Protein AF-A0A9W9J3I7-F1 (afdb_monomer_lite)

Radius of gyration: 25.48 Å; chains: 1; bounding box: 57×56×74 Å

Structure (mmCIF, N/CA/C/O backbone):
data_AF-A0A9W9J3I7-F1
#
_entry.id   AF-A0A9W9J3I7-F1
#
loop_
_atom_site.group_PDB
_atom_site.id
_atom_site.type_symbol
_atom_site.label_atom_id
_atom_site.label_alt_id
_atom_site.label_comp_id
_atom_site.label_asym_id
_atom_site.label_entity_id
_atom_site.label_seq_id
_atom_site.pdbx_PDB_ins_code
_atom_site.Cartn_x
_atom_site.Cartn_y
_atom_site.Cartn_z
_atom_site.occupancy
_atom_site.B_iso_or_equiv
_atom_site.auth_seq_id
_atom_site.auth_comp_id
_atom_site.auth_asym_id
_atom_site.auth_atom_id
_atom_site.pdbx_PDB_model_num
ATOM 1 N N . MET A 1 1 ? 6.707 10.031 -40.907 1.00 58.38 1 MET A N 1
ATOM 2 C CA . MET A 1 1 ? 6.703 10.078 -39.429 1.00 58.38 1 MET A CA 1
ATOM 3 C C . MET A 1 1 ? 5.792 8.976 -38.928 1.00 58.38 1 MET A C 1
ATOM 5 O O . MET A 1 1 ? 4.732 8.800 -39.517 1.00 58.38 1 MET A O 1
ATOM 9 N N . ALA A 1 2 ? 6.199 8.228 -37.904 1.00 74.62 2 ALA A N 1
ATOM 10 C CA . ALA A 1 2 ? 5.338 7.217 -37.302 1.00 74.62 2 ALA A CA 1
ATOM 11 C C . ALA A 1 2 ? 4.209 7.917 -36.524 1.00 74.62 2 ALA A C 1
ATOM 13 O O . ALA A 1 2 ? 4.472 8.709 -35.622 1.00 74.62 2 ALA A O 1
ATOM 14 N N . THR A 1 3 ? 2.959 7.675 -36.910 1.00 87.88 3 THR A N 1
ATOM 15 C CA . THR A 1 3 ? 1.770 8.124 -36.171 1.00 87.88 3 THR A CA 1
ATOM 16 C C . THR A 1 3 ? 1.360 7.065 -35.152 1.00 87.88 3 THR A C 1
ATOM 18 O O . THR A 1 3 ? 1.681 5.888 -35.332 1.00 87.88 3 THR A O 1
ATOM 21 N N . PHE A 1 4 ? 0.597 7.454 -34.123 1.00 88.69 4 PHE A N 1
ATOM 22 C CA . PHE A 1 4 ? 0.043 6.520 -33.131 1.00 88.69 4 PHE A CA 1
ATOM 23 C C . PHE A 1 4 ? -0.613 5.295 -33.790 1.00 88.69 4 PHE A C 1
ATOM 25 O O . PHE A 1 4 ? -0.267 4.162 -33.465 1.00 88.69 4 PHE A O 1
ATOM 32 N N . ALA A 1 5 ? -1.489 5.526 -34.774 1.00 89.75 5 ALA A N 1
ATOM 33 C CA . ALA A 1 5 ? -2.183 4.464 -35.499 1.00 89.75 5 ALA A CA 1
ATOM 34 C C . ALA A 1 5 ? -1.210 3.534 -36.242 1.00 89.75 5 ALA A C 1
ATOM 36 O O . ALA A 1 5 ? -1.318 2.318 -36.123 1.00 89.75 5 ALA A O 1
ATOM 37 N N . SER A 1 6 ? -0.211 4.096 -36.935 1.00 93.44 6 SER A N 1
ATOM 38 C CA . SER A 1 6 ? 0.768 3.295 -37.685 1.00 93.44 6 SER A CA 1
ATOM 39 C C . SER A 1 6 ? 1.665 2.437 -36.785 1.00 93.44 6 SER A C 1
ATOM 41 O O . SER A 1 6 ? 2.010 1.318 -37.157 1.00 93.44 6 SER A O 1
ATOM 43 N N . VAL A 1 7 ? 2.034 2.936 -35.597 1.00 93.38 7 VAL A N 1
ATOM 44 C CA . VAL A 1 7 ? 2.808 2.166 -34.612 1.00 93.38 7 VAL A CA 1
ATOM 45 C C . VAL A 1 7 ? 1.929 1.079 -34.005 1.00 93.38 7 VAL A C 1
ATOM 47 O O . VAL A 1 7 ? 2.374 -0.058 -33.875 1.00 93.38 7 VAL A O 1
ATOM 50 N N . GLY A 1 8 ? 0.681 1.408 -33.662 1.00 92.50 8 GLY A N 1
ATOM 51 C CA . GLY A 1 8 ? -0.249 0.460 -33.062 1.00 92.50 8 GLY A CA 1
ATOM 52 C C . GLY A 1 8 ? -0.583 -0.714 -33.983 1.00 92.50 8 GLY A C 1
ATOM 53 O O . GLY A 1 8 ? -0.514 -1.865 -33.559 1.00 92.50 8 GLY A O 1
ATOM 54 N N . GLU A 1 9 ? -0.852 -0.444 -35.261 1.00 93.56 9 GLU A N 1
ATOM 55 C CA . GLU A 1 9 ? -1.099 -1.483 -36.268 1.00 93.56 9 GLU A CA 1
ATOM 56 C C . GLU A 1 9 ? 0.114 -2.412 -36.434 1.00 93.56 9 GLU A C 1
ATOM 58 O O . GLU A 1 9 ? -0.019 -3.640 -36.433 1.00 93.56 9 GLU A O 1
ATOM 63 N N . GLN A 1 10 ? 1.318 -1.838 -36.513 1.00 94.50 10 GLN A N 1
ATOM 64 C CA . GLN A 1 10 ? 2.551 -2.618 -36.607 1.00 94.50 10 GLN A CA 1
ATOM 65 C C . GLN A 1 10 ? 2.803 -3.460 -35.356 1.00 94.50 10 GLN A C 1
ATOM 67 O O . GLN A 1 10 ? 3.207 -4.614 -35.486 1.00 94.50 10 GLN A O 1
ATOM 72 N N . LEU A 1 11 ? 2.538 -2.922 -34.163 1.00 93.94 11 LEU A N 1
ATOM 73 C CA . LEU A 1 11 ? 2.663 -3.657 -32.905 1.00 93.94 11 LEU A CA 1
ATOM 74 C C . LEU A 1 11 ? 1.756 -4.885 -32.880 1.00 93.94 11 LEU A C 1
ATOM 76 O O . LEU A 1 11 ? 2.250 -5.974 -32.599 1.00 93.94 11 LEU A O 1
ATOM 80 N N . ILE A 1 12 ? 0.478 -4.727 -33.240 1.00 92.69 12 ILE A N 1
ATOM 81 C CA . ILE A 1 12 ? -0.480 -5.839 -33.326 1.00 92.69 12 ILE A CA 1
ATOM 82 C C . ILE A 1 12 ? 0.030 -6.889 -34.319 1.00 92.69 12 ILE A C 1
ATOM 84 O O . ILE A 1 12 ? 0.116 -8.074 -34.005 1.00 92.69 12 ILE A O 1
ATOM 88 N N . LYS A 1 13 ? 0.423 -6.475 -35.527 1.00 93.75 13 LYS A N 1
ATOM 89 C CA . LYS A 1 13 ? 0.870 -7.418 -36.559 1.00 93.75 13 LYS A CA 1
ATOM 90 C C . LYS A 1 13 ? 2.131 -8.181 -36.139 1.00 93.75 13 LYS A C 1
ATOM 92 O O . LYS A 1 13 ? 2.216 -9.399 -36.319 1.00 93.75 13 LYS A O 1
ATOM 97 N N . LEU A 1 14 ? 3.127 -7.478 -35.607 1.00 94.50 14 LEU A N 1
ATOM 98 C CA . LEU A 1 14 ? 4.438 -8.047 -35.296 1.00 94.50 14 LEU A CA 1
ATOM 99 C C . LEU A 1 14 ? 4.408 -8.908 -34.032 1.00 94.50 14 LEU A C 1
ATOM 101 O O . LEU A 1 14 ? 5.071 -9.943 -34.010 1.00 94.50 14 LEU A O 1
ATOM 105 N N . SER A 1 15 ? 3.592 -8.562 -33.031 1.00 92.44 15 SER A N 1
ATOM 106 C CA . SER A 1 15 ? 3.476 -9.366 -31.809 1.00 92.44 15 SER A CA 1
ATOM 107 C C . SER A 1 15 ? 2.901 -10.761 -32.058 1.00 92.44 15 SER A C 1
ATOM 109 O O . SER A 1 15 ? 3.224 -11.690 -31.323 1.00 92.44 15 SER A O 1
ATOM 111 N N . HIS A 1 16 ? 2.074 -10.924 -33.097 1.00 91.00 16 HIS A N 1
ATOM 112 C CA . HIS A 1 16 ? 1.494 -12.213 -33.488 1.00 91.00 16 HIS A CA 1
ATOM 113 C C . HIS A 1 16 ? 2.342 -13.011 -34.486 1.00 91.00 16 HIS A C 1
ATOM 115 O O . HIS A 1 16 ? 2.088 -14.198 -34.678 1.00 91.00 16 HIS A O 1
ATOM 121 N N . SER A 1 17 ? 3.326 -12.386 -35.138 1.00 92.56 17 SER A N 1
ATOM 122 C CA . SER A 1 17 ? 4.067 -13.009 -36.246 1.00 92.56 17 SER A CA 1
ATOM 123 C C . SER A 1 17 ? 5.562 -13.183 -35.993 1.00 92.56 17 SER A C 1
ATOM 125 O O . SER A 1 17 ? 6.208 -13.943 -36.712 1.00 92.56 17 SER A O 1
ATOM 127 N N . GLN A 1 18 ? 6.132 -12.494 -35.005 1.00 94.25 18 GLN A N 1
ATOM 128 C CA . GLN A 1 18 ? 7.572 -12.472 -34.761 1.00 94.25 18 GLN A CA 1
ATOM 129 C C . GLN A 1 18 ? 7.894 -12.614 -33.276 1.00 94.25 18 GLN A C 1
ATOM 131 O O . GLN A 1 18 ? 7.125 -12.208 -32.408 1.00 94.25 18 GLN A O 1
ATOM 136 N N . LEU A 1 19 ? 9.079 -13.142 -32.968 1.00 94.00 19 LEU A N 1
ATOM 137 C CA . LEU A 1 19 ? 9.584 -13.168 -31.595 1.00 94.00 19 LEU A CA 1
ATOM 138 C C . LEU A 1 19 ? 10.078 -11.777 -31.151 1.00 94.00 19 LEU A C 1
ATOM 140 O O . LEU A 1 19 ? 10.554 -11.002 -31.986 1.00 94.00 19 LEU A O 1
ATOM 144 N N . PRO A 1 20 ? 10.041 -11.466 -29.840 1.00 94.81 20 PRO A N 1
ATOM 145 C CA . PRO A 1 20 ? 10.512 -10.184 -29.329 1.00 94.81 20 PRO A CA 1
ATOM 146 C C . PRO A 1 20 ? 11.982 -9.893 -29.665 1.00 94.81 20 PRO A C 1
ATOM 148 O O . PRO A 1 20 ? 12.887 -10.634 -29.250 1.00 94.81 20 PRO A O 1
ATOM 151 N N . SER A 1 21 ? 12.239 -8.781 -30.357 1.00 95.56 21 SER A N 1
ATOM 152 C CA . SER A 1 21 ? 13.572 -8.404 -30.841 1.00 95.56 21 SER A CA 1
ATOM 153 C C . SER A 1 21 ? 13.797 -6.892 -30.841 1.00 95.56 21 SER A C 1
ATOM 155 O O . SER A 1 21 ? 12.913 -6.110 -31.192 1.00 95.56 21 SER A O 1
ATOM 157 N N . ALA A 1 22 ? 15.031 -6.492 -30.522 1.00 95.12 22 ALA A N 1
ATOM 158 C CA . ALA A 1 22 ? 15.454 -5.098 -30.563 1.00 95.12 22 ALA A CA 1
ATOM 159 C C . ALA A 1 22 ? 15.480 -4.518 -31.986 1.00 95.12 22 ALA A C 1
ATOM 161 O O . ALA A 1 22 ? 15.175 -3.345 -32.178 1.00 95.12 22 ALA A O 1
ATOM 162 N N . SER A 1 23 ? 15.859 -5.317 -32.990 1.00 95.50 23 SER A N 1
ATOM 163 C CA . SER A 1 23 ? 15.914 -4.852 -34.382 1.00 95.50 23 SER A CA 1
ATOM 164 C C . SER A 1 23 ? 14.516 -4.599 -34.940 1.00 95.50 23 SER A C 1
ATOM 166 O O . SER A 1 23 ? 14.286 -3.585 -35.593 1.00 95.50 23 SER A O 1
ATOM 168 N N . ILE A 1 24 ? 13.571 -5.487 -34.619 1.00 94.38 24 ILE A N 1
ATOM 169 C CA . ILE A 1 24 ? 12.186 -5.401 -35.083 1.00 94.38 24 ILE A CA 1
ATOM 170 C C . ILE A 1 24 ? 11.517 -4.162 -34.495 1.00 94.38 24 ILE A C 1
ATOM 172 O O . ILE A 1 24 ? 10.949 -3.372 -35.240 1.00 94.38 24 ILE A O 1
ATOM 176 N N . VAL A 1 25 ? 11.632 -3.927 -33.187 1.00 95.00 25 VAL A N 1
ATOM 177 C CA . VAL A 1 25 ? 10.982 -2.759 -32.576 1.00 95.00 25 VAL A CA 1
ATOM 178 C C . VAL A 1 25 ? 11.562 -1.438 -33.097 1.00 95.00 25 VAL A C 1
ATOM 180 O O . VAL A 1 25 ? 10.811 -0.509 -33.373 1.00 95.00 25 VAL A O 1
ATOM 183 N N . ARG A 1 26 ? 12.877 -1.386 -33.360 1.00 94.88 26 ARG A N 1
ATOM 184 C CA . ARG A 1 26 ? 13.532 -0.219 -33.980 1.00 94.88 26 ARG A CA 1
ATOM 185 C C . ARG A 1 26 ? 13.116 0.017 -35.432 1.00 94.88 26 ARG A C 1
ATOM 187 O O . ARG A 1 26 ? 13.240 1.138 -35.911 1.00 94.88 26 ARG A O 1
ATOM 194 N N . SER A 1 27 ? 12.622 -1.011 -36.126 1.00 93.75 27 SER A N 1
ATOM 195 C CA . SER A 1 27 ? 12.061 -0.852 -37.474 1.00 93.75 27 SER A CA 1
ATOM 196 C C . SER A 1 27 ? 10.685 -0.177 -37.470 1.00 93.75 27 SER A C 1
ATOM 198 O O . SER A 1 27 ? 10.332 0.466 -38.454 1.00 93.75 27 SER A O 1
ATOM 200 N N . ILE A 1 28 ? 9.942 -0.264 -36.357 1.00 93.06 28 ILE A N 1
ATOM 201 C CA . ILE A 1 28 ? 8.637 0.394 -36.194 1.00 93.06 28 ILE A CA 1
ATOM 202 C C . ILE A 1 28 ? 8.829 1.899 -35.961 1.00 93.06 28 ILE A C 1
ATOM 204 O O . ILE A 1 28 ? 8.180 2.728 -36.599 1.00 93.06 28 ILE A O 1
ATOM 208 N N . SER A 1 29 ? 9.713 2.263 -35.027 1.00 93.31 29 SER A N 1
ATOM 209 C CA . SER A 1 29 ? 10.085 3.649 -34.726 1.00 93.31 29 SER A CA 1
ATOM 210 C C . SER A 1 29 ? 11.437 3.707 -34.014 1.00 93.31 29 SER A C 1
ATOM 212 O O . SER A 1 29 ? 11.822 2.787 -33.292 1.00 93.31 29 SER A O 1
ATOM 214 N N . VAL A 1 30 ? 12.140 4.829 -34.188 1.00 90.38 30 VAL A N 1
ATOM 215 C CA . VAL A 1 30 ? 13.389 5.133 -33.472 1.00 90.38 30 VAL A CA 1
ATOM 216 C C . VAL A 1 30 ? 13.120 5.394 -31.987 1.00 90.38 30 VAL A C 1
ATOM 218 O O . VAL A 1 30 ? 13.932 5.026 -31.140 1.00 90.38 30 VAL A O 1
ATOM 221 N N . ASP A 1 31 ? 11.969 5.991 -31.661 1.00 92.31 31 ASP A N 1
ATOM 222 C CA . ASP A 1 31 ? 11.558 6.246 -30.279 1.00 92.31 31 ASP A CA 1
ATOM 223 C C . ASP A 1 31 ? 10.898 5.000 -29.671 1.00 92.31 31 ASP A C 1
ATOM 225 O O . ASP A 1 31 ? 9.684 4.792 -29.739 1.00 92.31 31 ASP A O 1
ATOM 229 N N . VAL A 1 32 ? 11.738 4.151 -29.084 1.00 94.38 32 VAL A N 1
ATOM 230 C CA . VAL A 1 32 ? 11.326 2.890 -28.457 1.00 94.38 32 VAL A CA 1
ATOM 231 C C . VAL A 1 32 ? 10.498 3.123 -27.185 1.00 94.38 32 VAL A C 1
ATOM 233 O O . VAL A 1 32 ? 9.627 2.311 -26.864 1.00 94.38 32 VAL A O 1
ATOM 236 N N . ASP A 1 33 ? 10.715 4.238 -26.477 1.00 90.94 33 ASP A N 1
ATOM 237 C CA . ASP A 1 33 ? 9.907 4.593 -25.307 1.00 90.94 33 ASP A CA 1
ATOM 238 C C . ASP A 1 33 ? 8.471 4.914 -25.749 1.00 90.94 33 ASP A C 1
ATOM 240 O O . ASP A 1 33 ? 7.525 4.403 -25.149 1.00 90.94 33 ASP A O 1
ATOM 244 N N . ALA A 1 34 ? 8.283 5.670 -26.837 1.00 91.62 34 ALA A N 1
ATOM 245 C CA . ALA A 1 34 ? 6.957 5.927 -27.405 1.00 91.62 34 ALA A CA 1
ATOM 246 C C . ALA A 1 34 ? 6.251 4.643 -27.867 1.00 91.62 34 ALA A C 1
ATOM 248 O O . ALA A 1 34 ? 5.056 4.485 -27.616 1.00 91.62 34 ALA A O 1
ATOM 249 N N . ILE A 1 35 ? 6.976 3.694 -28.472 1.00 94.62 35 ILE A N 1
ATOM 250 C CA . ILE A 1 35 ? 6.408 2.382 -28.823 1.00 94.62 35 ILE A CA 1
ATOM 251 C C . ILE A 1 35 ? 5.883 1.676 -27.570 1.00 94.62 35 ILE A C 1
ATOM 253 O O . ILE A 1 35 ? 4.756 1.178 -27.576 1.00 94.62 35 ILE A O 1
ATOM 257 N N . TYR A 1 36 ? 6.666 1.656 -26.485 1.00 94.38 36 TYR A N 1
ATOM 258 C CA . TYR A 1 36 ? 6.229 1.034 -25.236 1.00 94.38 36 TYR A CA 1
ATOM 259 C C . TYR A 1 36 ? 4.979 1.720 -24.664 1.00 94.38 36 TYR A C 1
ATOM 261 O O . TYR A 1 36 ? 4.045 1.039 -24.241 1.00 94.38 36 TYR A O 1
ATOM 269 N N . ARG A 1 37 ? 4.908 3.059 -24.729 1.00 90.88 37 ARG A N 1
ATOM 270 C CA . ARG A 1 37 ? 3.718 3.828 -24.317 1.00 90.88 37 ARG A CA 1
ATOM 271 C C . ARG A 1 37 ? 2.471 3.423 -25.094 1.00 90.88 37 ARG A C 1
ATOM 273 O O . ARG A 1 37 ? 1.427 3.196 -24.491 1.00 90.88 37 ARG A O 1
ATOM 280 N N . ILE A 1 38 ? 2.589 3.310 -26.414 1.00 93.19 38 ILE A N 1
ATOM 281 C CA . ILE A 1 38 ? 1.480 2.920 -27.292 1.00 93.19 38 ILE A CA 1
ATOM 282 C C . ILE A 1 38 ? 1.052 1.481 -27.001 1.00 93.19 38 ILE A C 1
ATOM 284 O O . ILE A 1 38 ? -0.142 1.209 -26.911 1.00 93.19 38 ILE A O 1
ATOM 288 N N . ALA A 1 39 ? 2.006 0.574 -26.780 1.00 94.19 39 ALA A N 1
ATOM 289 C CA . ALA A 1 39 ? 1.703 -0.810 -26.437 1.00 94.19 39 ALA A CA 1
ATOM 290 C C . ALA A 1 39 ? 0.877 -0.930 -25.148 1.00 94.19 39 ALA A C 1
ATOM 292 O O . ALA A 1 39 ? -0.046 -1.735 -25.116 1.00 94.19 39 ALA A O 1
ATOM 293 N N . LEU A 1 40 ? 1.155 -0.118 -24.117 1.00 90.75 40 LEU A N 1
ATOM 294 C CA . LEU A 1 40 ? 0.347 -0.116 -22.890 1.00 90.75 40 LEU A CA 1
ATOM 295 C C . LEU A 1 40 ? -1.104 0.301 -23.141 1.00 90.75 40 LEU A C 1
ATOM 297 O O . LEU A 1 40 ? -2.003 -0.315 -22.583 1.00 90.75 40 LEU A O 1
ATOM 301 N N . VAL A 1 41 ? -1.345 1.283 -24.016 1.00 90.81 41 VAL A N 1
ATOM 302 C CA . VAL A 1 41 ? -2.711 1.685 -24.404 1.00 90.81 41 VAL A CA 1
ATOM 303 C C . VAL A 1 41 ? -3.432 0.548 -25.133 1.00 90.81 41 VAL A C 1
ATOM 305 O O . VAL A 1 41 ? -4.619 0.321 -24.917 1.00 90.81 41 VAL A O 1
ATOM 308 N N . LEU A 1 42 ? -2.709 -0.220 -25.952 1.00 91.94 42 LEU A N 1
ATOM 309 C CA . LEU A 1 42 ? -3.237 -1.429 -26.591 1.00 91.94 42 LEU A CA 1
ATOM 310 C C . LEU A 1 42 ? -3.444 -2.595 -25.611 1.00 91.94 42 LEU A C 1
ATOM 312 O O . LEU A 1 42 ? -3.974 -3.625 -26.008 1.00 91.94 42 LEU A O 1
ATOM 316 N N . GLY A 1 43 ? -3.052 -2.480 -24.342 1.00 88.69 43 GLY A N 1
ATOM 317 C CA . GLY A 1 43 ? -3.336 -3.504 -23.336 1.00 88.69 43 GLY A CA 1
ATOM 318 C C . GLY A 1 43 ? -4.832 -3.688 -23.064 1.00 88.69 43 GLY A C 1
ATOM 319 O O . GLY A 1 43 ? -5.247 -4.795 -22.735 1.00 88.69 43 GLY A O 1
ATOM 320 N N . GLU A 1 44 ? -5.625 -2.630 -23.260 1.00 86.62 44 GLU A N 1
ATOM 321 C CA . GLU A 1 44 ?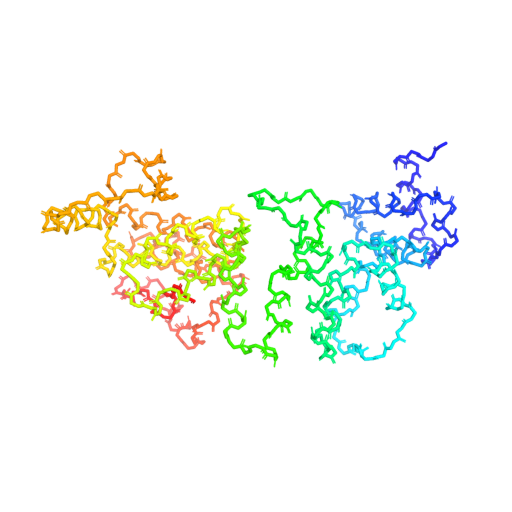 -7.064 -2.576 -22.957 1.00 86.62 44 GLU A CA 1
ATOM 322 C C . GLU A 1 44 ? -7.942 -3.314 -23.983 1.00 86.62 44 GLU A C 1
ATOM 324 O O . GLU A 1 44 ? -9.113 -3.594 -23.725 1.00 86.62 44 GLU A O 1
ATOM 329 N N . ILE A 1 45 ? -7.406 -3.639 -25.165 1.00 88.44 45 ILE A N 1
ATOM 330 C CA . ILE A 1 45 ? -8.151 -4.410 -26.167 1.00 88.44 45 ILE A CA 1
ATOM 331 C C . ILE A 1 45 ? -8.138 -5.906 -25.836 1.00 88.44 45 ILE A C 1
ATOM 333 O O . ILE A 1 45 ? -7.270 -6.409 -25.121 1.00 88.44 45 ILE A O 1
ATOM 337 N N . HIS A 1 46 ? -9.093 -6.657 -26.390 1.00 84.50 46 HIS A N 1
ATOM 338 C CA . HIS A 1 46 ? -9.140 -8.109 -26.219 1.00 84.50 46 HIS A CA 1
ATOM 339 C C . HIS A 1 46 ? -7.814 -8.755 -26.664 1.00 84.50 46 HIS A C 1
ATOM 341 O O . HIS A 1 46 ? -7.338 -8.502 -27.769 1.00 84.50 46 HIS A O 1
ATOM 347 N N . ASN A 1 47 ? -7.211 -9.579 -25.798 1.00 83.56 47 ASN A N 1
ATOM 348 C CA . ASN A 1 47 ? -5.870 -10.167 -25.966 1.00 83.56 47 ASN A CA 1
ATOM 349 C C . ASN A 1 47 ? -4.702 -9.157 -26.050 1.00 83.56 47 ASN A C 1
ATOM 351 O O . ASN A 1 47 ? -3.567 -9.547 -26.333 1.00 83.56 47 ASN A O 1
ATOM 355 N N . GLY A 1 48 ? -4.930 -7.883 -25.717 1.00 89.19 48 GLY A N 1
ATOM 356 C CA . GLY A 1 48 ? -3.922 -6.820 -25.711 1.00 89.19 48 GLY A CA 1
ATOM 357 C C . GLY A 1 48 ? -2.741 -7.079 -24.774 1.00 89.19 48 GLY A C 1
ATOM 358 O O . GLY A 1 48 ? -1.619 -6.641 -25.034 1.00 89.19 48 GLY A O 1
ATOM 359 N N . ILE A 1 49 ? -2.947 -7.887 -23.730 1.00 89.06 49 ILE A N 1
ATOM 360 C CA . ILE A 1 49 ? -1.888 -8.279 -22.793 1.00 89.06 49 ILE A CA 1
ATOM 361 C C . ILE A 1 49 ? -0.693 -8.942 -23.496 1.00 89.06 49 ILE A C 1
ATOM 363 O O . ILE A 1 49 ? 0.450 -8.700 -23.109 1.00 89.06 49 ILE A O 1
ATOM 367 N N . TYR A 1 50 ? -0.922 -9.723 -24.559 1.00 91.00 50 TYR A N 1
ATOM 368 C CA . TYR A 1 50 ? 0.155 -10.360 -25.323 1.00 91.00 50 TYR A CA 1
ATOM 369 C C . TYR A 1 50 ? 1.008 -9.328 -26.064 1.00 91.00 50 TYR A C 1
ATOM 371 O O . TYR A 1 50 ? 2.235 -9.437 -26.075 1.00 91.00 50 TYR A O 1
ATOM 379 N N . ILE A 1 51 ? 0.369 -8.295 -26.620 1.00 94.56 51 ILE A N 1
ATOM 380 C CA . ILE A 1 51 ? 1.042 -7.178 -27.291 1.00 94.56 51 ILE A CA 1
ATOM 381 C C . ILE A 1 51 ? 1.928 -6.444 -26.285 1.00 94.56 51 ILE A C 1
ATOM 383 O O . ILE A 1 51 ? 3.100 -6.193 -26.563 1.00 94.56 51 ILE A O 1
ATOM 387 N N . VAL A 1 52 ? 1.401 -6.173 -25.087 1.00 94.62 52 VAL A N 1
ATOM 388 C CA . VAL A 1 52 ? 2.151 -5.529 -24.000 1.00 94.62 52 VAL A CA 1
ATOM 389 C C . VAL A 1 52 ? 3.374 -6.354 -23.601 1.00 94.62 52 VAL A C 1
ATOM 391 O O . VAL A 1 52 ? 4.464 -5.797 -23.500 1.00 94.62 52 VAL A O 1
ATOM 394 N N . GLN A 1 53 ? 3.238 -7.672 -23.408 1.00 94.38 53 GLN A N 1
ATOM 395 C CA . GLN A 1 53 ? 4.376 -8.531 -23.041 1.00 94.38 53 GLN A CA 1
ATOM 396 C C . GLN A 1 53 ? 5.440 -8.594 -24.145 1.00 94.38 53 GLN A C 1
ATOM 398 O O . GLN A 1 53 ? 6.647 -8.538 -23.872 1.00 94.38 53 GLN A O 1
ATOM 403 N N . TRP A 1 54 ? 4.998 -8.678 -25.401 1.00 96.38 54 TRP A N 1
ATOM 404 C CA . TRP A 1 54 ? 5.886 -8.676 -26.556 1.00 96.38 54 TRP A CA 1
ATOM 405 C C . TRP A 1 54 ? 6.647 -7.351 -26.676 1.00 96.38 54 TRP A C 1
ATOM 407 O O . TRP A 1 54 ? 7.870 -7.346 -26.858 1.00 96.38 54 TRP A O 1
ATOM 417 N N . ALA A 1 55 ? 5.939 -6.230 -26.524 1.00 96.50 55 ALA A N 1
ATOM 418 C CA . ALA A 1 55 ? 6.507 -4.892 -26.598 1.00 96.50 55 ALA A CA 1
ATOM 419 C C . ALA A 1 55 ? 7.456 -4.626 -25.430 1.00 96.50 55 ALA A C 1
ATOM 421 O O . ALA A 1 55 ? 8.572 -4.182 -25.668 1.00 96.50 55 ALA A O 1
ATOM 422 N N . LEU A 1 56 ? 7.078 -4.976 -24.196 1.00 95.69 56 LEU A N 1
ATOM 423 C CA . LEU A 1 56 ? 7.936 -4.880 -23.012 1.00 95.69 56 LEU A CA 1
ATOM 424 C C . LEU A 1 56 ? 9.296 -5.541 -23.261 1.00 95.69 56 LEU A C 1
ATOM 426 O O . LEU A 1 56 ? 10.343 -4.910 -23.117 1.00 95.69 56 LEU A O 1
ATOM 430 N N . THR A 1 57 ? 9.277 -6.797 -23.708 1.00 95.31 57 THR A N 1
ATOM 431 C CA . THR A 1 57 ? 10.500 -7.565 -23.961 1.00 95.31 57 THR A CA 1
ATOM 432 C C . THR A 1 57 ? 11.317 -6.969 -25.109 1.00 95.31 57 THR A C 1
ATOM 434 O O . THR A 1 57 ? 12.537 -6.830 -25.001 1.00 95.31 57 THR A O 1
ATOM 437 N N . SER A 1 58 ? 10.668 -6.601 -26.217 1.00 96.62 58 SER A N 1
ATOM 438 C CA . SER A 1 58 ? 11.351 -6.038 -27.391 1.00 96.62 58 SER A CA 1
ATOM 439 C C . SER A 1 58 ? 11.966 -4.670 -27.096 1.00 96.62 58 SER A C 1
ATOM 441 O O . SER A 1 58 ? 13.127 -4.429 -27.429 1.00 96.62 58 SER A O 1
ATOM 443 N N . CYS A 1 59 ? 11.218 -3.794 -26.422 1.00 96.75 59 CYS A N 1
ATOM 444 C CA . CYS A 1 59 ? 11.652 -2.460 -26.029 1.00 96.75 59 CYS A CA 1
ATOM 445 C C . CYS A 1 59 ? 12.791 -2.519 -25.004 1.00 96.75 59 CYS A C 1
ATOM 447 O O . CYS A 1 59 ? 13.775 -1.796 -25.157 1.00 96.75 59 CYS A O 1
ATOM 449 N N . ALA A 1 60 ? 12.723 -3.417 -24.016 1.00 95.88 60 ALA A N 1
ATOM 450 C CA . ALA A 1 60 ? 13.812 -3.623 -23.060 1.00 95.88 60 ALA A CA 1
ATOM 451 C C . ALA A 1 60 ? 15.102 -4.095 -23.755 1.00 95.88 60 ALA A C 1
ATOM 453 O O . ALA A 1 60 ? 16.176 -3.538 -23.518 1.00 95.88 60 ALA A O 1
ATOM 454 N N . LYS A 1 61 ? 15.004 -5.052 -24.693 1.00 94.88 61 LYS A N 1
ATOM 455 C CA . LYS A 1 61 ? 16.146 -5.468 -25.533 1.00 94.88 61 LYS A CA 1
ATOM 456 C C . LYS A 1 61 ? 16.714 -4.305 -26.352 1.00 94.88 61 LYS A C 1
ATOM 458 O O . LYS A 1 61 ? 17.920 -4.257 -26.592 1.00 94.88 61 LYS A O 1
ATOM 463 N N . ALA A 1 62 ? 15.861 -3.373 -26.775 1.00 95.06 62 ALA A N 1
ATOM 464 C CA . ALA A 1 62 ? 16.241 -2.178 -27.518 1.00 95.06 62 ALA A CA 1
ATOM 465 C C . ALA A 1 62 ? 16.718 -0.995 -26.649 1.00 95.06 62 ALA A C 1
ATOM 467 O O . ALA A 1 62 ? 17.025 0.050 -27.223 1.00 95.06 62 ALA A O 1
ATOM 468 N N . ASN A 1 63 ? 16.868 -1.176 -25.330 1.00 92.31 63 ASN A N 1
ATOM 469 C CA . ASN A 1 63 ? 17.281 -0.162 -24.348 1.00 92.31 63 ASN A CA 1
ATOM 470 C C . ASN A 1 63 ? 16.266 0.968 -24.105 1.00 92.31 63 ASN A C 1
ATOM 472 O O . ASN A 1 63 ? 16.654 2.077 -23.747 1.00 92.31 63 ASN A O 1
ATOM 476 N N . SER A 1 64 ? 14.964 0.698 -24.241 1.00 94.69 64 SER A N 1
ATOM 477 C CA . SER A 1 64 ? 13.955 1.582 -23.641 1.00 94.69 64 SER A CA 1
ATOM 478 C C . SER A 1 64 ? 14.140 1.596 -22.126 1.00 94.69 64 SER A C 1
ATOM 480 O O . SER A 1 64 ? 14.101 0.544 -21.480 1.00 94.69 64 SER A O 1
ATOM 482 N N . ARG A 1 65 ? 14.332 2.791 -21.559 1.00 93.44 65 ARG A N 1
ATOM 483 C CA . ARG A 1 65 ? 14.645 2.970 -20.134 1.00 93.44 65 ARG A CA 1
ATOM 484 C C . ARG A 1 65 ? 13.515 2.439 -19.264 1.00 93.44 65 ARG A C 1
ATOM 486 O O . ARG A 1 65 ? 13.743 1.666 -18.338 1.00 93.44 65 ARG A O 1
ATOM 493 N N . ARG A 1 66 ? 12.278 2.801 -19.608 1.00 90.75 66 ARG A N 1
ATOM 494 C CA . ARG A 1 66 ? 11.098 2.428 -18.825 1.00 90.75 66 ARG A CA 1
ATOM 495 C C . ARG A 1 66 ? 10.719 0.959 -18.987 1.00 90.75 66 ARG A C 1
ATOM 497 O O . ARG A 1 66 ? 10.411 0.314 -17.990 1.00 90.75 66 ARG A O 1
ATOM 504 N N . ALA A 1 67 ? 10.779 0.420 -20.207 1.00 94.25 67 ALA A N 1
ATOM 505 C CA . ALA A 1 67 ? 10.511 -0.999 -20.440 1.00 94.25 67 ALA A CA 1
ATOM 506 C C . ALA A 1 67 ? 11.548 -1.888 -19.736 1.00 94.25 67 ALA A C 1
ATOM 508 O O . ALA A 1 67 ? 11.200 -2.926 -19.182 1.00 94.25 67 ALA A O 1
ATOM 509 N N . LEU A 1 68 ? 12.817 -1.466 -19.714 1.00 95.31 68 LEU A N 1
ATOM 510 C CA . LEU A 1 68 ? 13.870 -2.179 -19.001 1.00 95.31 68 LEU A CA 1
ATOM 511 C C . LEU A 1 68 ? 13.610 -2.229 -17.489 1.00 95.31 68 LEU A C 1
ATOM 513 O O . LEU A 1 68 ? 13.707 -3.305 -16.903 1.00 95.31 68 LEU A O 1
ATOM 517 N N . VAL A 1 69 ? 13.259 -1.095 -16.872 1.00 94.44 69 VAL A N 1
ATOM 518 C CA . VAL A 1 69 ? 12.926 -1.058 -15.439 1.00 94.44 69 VAL A CA 1
ATOM 519 C C . VAL A 1 69 ? 11.713 -1.944 -15.143 1.00 94.44 69 VAL A C 1
ATOM 521 O O . VAL A 1 69 ? 11.800 -2.787 -14.260 1.00 94.44 69 VAL A O 1
ATOM 524 N N . ASP A 1 70 ? 10.619 -1.833 -15.905 1.00 92.25 70 ASP A N 1
ATOM 525 C CA . ASP A 1 70 ? 9.409 -2.651 -15.698 1.00 92.25 70 ASP A CA 1
ATOM 526 C C . ASP A 1 70 ? 9.703 -4.158 -15.836 1.00 92.25 70 ASP A C 1
ATOM 528 O O . ASP A 1 70 ? 9.340 -4.957 -14.970 1.00 92.25 70 ASP A O 1
ATOM 532 N N . LEU A 1 71 ? 10.451 -4.555 -16.873 1.00 92.69 71 LEU A N 1
ATOM 533 C CA . LEU A 1 71 ? 10.850 -5.949 -17.075 1.00 92.69 71 LEU A CA 1
ATOM 534 C C . LEU A 1 71 ? 11.681 -6.470 -15.896 1.00 92.69 71 LEU A C 1
ATOM 536 O O . LEU A 1 71 ? 11.457 -7.584 -15.422 1.00 92.69 71 LEU A O 1
ATOM 540 N N . MET A 1 72 ? 12.633 -5.667 -15.424 1.00 92.25 72 MET A N 1
ATOM 541 C CA . MET A 1 72 ? 13.522 -6.046 -14.333 1.00 92.25 72 MET A CA 1
ATOM 542 C C . MET A 1 72 ? 12.785 -6.102 -12.986 1.00 92.25 72 MET A C 1
ATOM 544 O O . MET A 1 72 ? 13.034 -7.018 -12.203 1.00 92.25 72 MET A O 1
ATOM 548 N N . THR A 1 73 ? 11.824 -5.209 -12.741 1.00 91.25 73 THR A N 1
ATOM 549 C CA . THR A 1 73 ? 10.927 -5.289 -11.579 1.00 91.25 73 THR A CA 1
ATOM 550 C C . THR A 1 73 ? 10.146 -6.603 -11.584 1.00 91.25 73 THR A C 1
ATOM 552 O O . THR A 1 73 ? 10.175 -7.334 -10.599 1.00 91.25 73 THR A O 1
ATOM 555 N N . ARG A 1 74 ? 9.535 -6.979 -12.719 1.00 89.75 74 ARG A N 1
ATOM 556 C CA . ARG A 1 74 ? 8.816 -8.264 -12.848 1.00 89.75 74 ARG A CA 1
ATOM 557 C C . ARG A 1 74 ? 9.722 -9.470 -12.633 1.00 89.75 74 ARG A C 1
ATOM 559 O O . ARG A 1 74 ? 9.284 -10.461 -12.056 1.00 89.75 74 ARG A O 1
ATOM 566 N N . TYR A 1 75 ? 10.964 -9.395 -13.109 1.00 89.00 75 TYR A N 1
ATOM 567 C CA . TYR A 1 75 ? 11.954 -10.431 -12.845 1.00 89.00 75 TYR A CA 1
ATOM 568 C C . TYR A 1 75 ? 12.217 -10.545 -11.344 1.00 89.00 75 TYR A C 1
ATOM 570 O O . TYR A 1 75 ? 12.128 -11.648 -10.827 1.00 89.00 75 TYR A O 1
ATOM 578 N N . MET A 1 76 ? 12.461 -9.439 -10.633 1.00 87.06 76 MET A N 1
ATOM 579 C CA . MET A 1 76 ? 12.711 -9.455 -9.183 1.00 87.06 76 MET A CA 1
ATOM 580 C C . MET A 1 76 ? 11.528 -9.979 -8.360 1.00 87.06 76 MET A C 1
ATOM 582 O O . MET A 1 76 ? 11.752 -10.642 -7.353 1.00 87.06 76 MET A O 1
ATOM 586 N N . ASP A 1 77 ? 10.293 -9.729 -8.794 1.00 84.94 77 ASP A N 1
ATOM 587 C CA . ASP A 1 77 ? 9.088 -10.203 -8.100 1.00 84.94 77 ASP A CA 1
ATOM 588 C C . ASP A 1 77 ? 8.769 -11.687 -8.391 1.00 84.94 77 ASP A C 1
ATOM 590 O O . ASP A 1 77 ? 7.864 -12.273 -7.788 1.00 84.94 77 ASP A O 1
ATOM 594 N N . SER A 1 78 ? 9.479 -12.320 -9.333 1.00 86.88 78 SER A N 1
ATOM 595 C CA . SER A 1 78 ? 9.226 -13.716 -9.693 1.00 86.88 78 SER A CA 1
ATOM 596 C C . SER A 1 78 ? 9.798 -14.699 -8.663 1.00 86.88 78 SER A C 1
ATOM 598 O O . SER A 1 78 ? 10.797 -14.452 -7.986 1.00 86.88 78 SER A O 1
ATOM 600 N N . LYS A 1 79 ? 9.132 -15.848 -8.502 1.00 82.75 79 LYS A N 1
ATOM 601 C CA . LYS A 1 79 ? 9.534 -16.863 -7.520 1.00 82.75 79 LYS A CA 1
ATOM 602 C C . LYS A 1 79 ? 10.859 -17.514 -7.941 1.00 82.75 79 LYS A C 1
ATOM 604 O O . LYS A 1 79 ? 11.017 -17.874 -9.103 1.00 82.75 79 LYS A O 1
ATOM 609 N N . ASN A 1 80 ? 11.751 -17.752 -6.975 1.00 81.44 80 ASN A N 1
ATOM 610 C CA . ASN A 1 80 ? 13.048 -18.435 -7.142 1.00 81.44 80 ASN A CA 1
ATOM 611 C C . ASN A 1 80 ? 14.103 -17.669 -7.960 1.00 81.44 80 ASN A C 1
ATOM 613 O O . ASN A 1 80 ? 14.950 -18.276 -8.615 1.00 81.44 80 ASN A O 1
ATOM 617 N N . VAL A 1 81 ? 14.067 -16.340 -7.924 1.00 83.81 81 VAL A N 1
ATOM 618 C CA . VAL A 1 81 ? 15.081 -15.510 -8.578 1.00 83.81 81 VAL A CA 1
ATOM 619 C C . VAL A 1 81 ? 16.352 -15.456 -7.749 1.00 83.81 81 VAL A C 1
ATOM 621 O O . VAL A 1 81 ? 16.323 -15.125 -6.566 1.00 83.81 81 VAL A O 1
ATOM 624 N N . ASP A 1 82 ? 17.486 -15.700 -8.403 1.00 85.38 82 ASP A N 1
ATOM 625 C CA . ASP A 1 82 ? 18.789 -15.379 -7.837 1.00 85.38 82 ASP A CA 1
ATOM 626 C C . ASP A 1 82 ? 19.090 -13.889 -8.052 1.00 85.38 82 ASP A C 1
ATOM 628 O O . ASP A 1 82 ? 19.515 -13.451 -9.125 1.00 85.38 82 ASP A O 1
ATOM 632 N N . ILE A 1 83 ? 18.824 -13.104 -7.011 1.00 81.81 83 ILE A N 1
ATOM 633 C CA . ILE A 1 83 ? 19.056 -11.657 -6.973 1.00 81.81 83 ILE A CA 1
ATOM 634 C C . ILE A 1 83 ? 20.543 -11.293 -6.831 1.00 81.81 83 ILE A C 1
ATOM 636 O O . ILE A 1 83 ? 20.920 -10.146 -7.089 1.00 81.81 83 ILE A O 1
ATOM 640 N N . PHE A 1 84 ? 21.400 -12.245 -6.448 1.00 84.94 84 PHE A N 1
ATOM 641 C CA . PHE A 1 84 ? 22.844 -12.045 -6.296 1.00 84.94 84 PHE A CA 1
ATOM 642 C C . PHE A 1 84 ? 23.586 -12.248 -7.617 1.00 84.94 84 PHE A C 1
ATOM 644 O O . PHE A 1 84 ? 24.646 -11.657 -7.838 1.00 84.94 84 PHE A O 1
ATOM 651 N N . ARG A 1 85 ? 23.007 -13.013 -8.547 1.00 87.19 85 ARG A N 1
ATOM 652 C CA . ARG A 1 85 ? 23.547 -13.153 -9.897 1.00 87.19 85 ARG A CA 1
ATOM 653 C C . ARG A 1 85 ? 23.429 -11.846 -10.680 1.00 87.19 85 ARG A C 1
ATOM 655 O O . ARG A 1 85 ? 22.340 -11.413 -11.047 1.00 87.19 85 ARG A O 1
ATOM 662 N N . ASN A 1 86 ? 24.571 -11.258 -11.029 1.00 85.94 86 ASN A N 1
ATOM 663 C CA . ASN A 1 86 ? 24.620 -10.092 -11.909 1.00 85.94 86 ASN A CA 1
ATOM 664 C C . ASN A 1 86 ? 24.272 -10.486 -13.350 1.00 85.94 86 ASN A C 1
ATOM 666 O O . ASN A 1 86 ? 25.050 -11.148 -14.037 1.00 85.94 86 ASN A O 1
ATOM 670 N N . THR A 1 87 ? 23.092 -10.072 -13.805 1.00 89.62 87 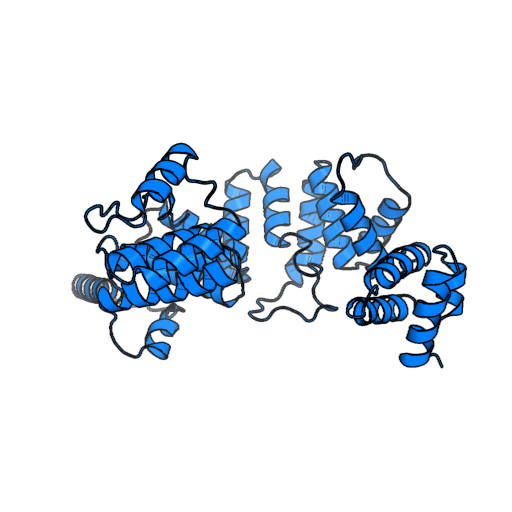THR A N 1
ATOM 671 C CA . THR A 1 87 ? 22.667 -10.210 -15.201 1.00 89.62 87 THR A CA 1
ATOM 672 C C . THR A 1 87 ? 23.025 -8.962 -16.006 1.00 89.62 87 THR A C 1
ATOM 674 O O . THR A 1 87 ? 23.241 -7.881 -15.455 1.00 89.62 87 THR A O 1
ATOM 677 N N . GLU A 1 88 ? 23.039 -9.089 -17.333 1.00 91.00 88 GLU A N 1
ATOM 678 C CA . GLU A 1 88 ? 23.234 -7.946 -18.230 1.00 91.00 88 GLU A CA 1
ATOM 679 C C . GLU A 1 88 ? 22.182 -6.846 -17.993 1.00 91.00 88 GLU A C 1
ATOM 681 O O . GLU A 1 88 ? 22.512 -5.663 -17.961 1.00 91.00 88 GLU A O 1
ATOM 686 N N . TYR A 1 89 ? 20.922 -7.224 -17.755 1.00 90.25 89 TYR A N 1
ATOM 687 C CA . TYR A 1 89 ? 19.844 -6.269 -17.495 1.00 90.25 89 TYR A CA 1
ATOM 688 C C . TYR A 1 89 ? 20.016 -5.530 -16.162 1.00 90.25 89 TYR A C 1
ATOM 690 O O . TYR A 1 89 ? 19.763 -4.329 -16.113 1.00 90.25 89 TYR A O 1
ATOM 698 N N . MET A 1 90 ? 20.525 -6.190 -15.114 1.00 92.12 90 MET A N 1
ATOM 699 C CA . MET A 1 90 ? 20.875 -5.513 -13.857 1.00 92.12 90 MET A CA 1
ATOM 700 C C . MET A 1 90 ? 22.000 -4.494 -14.052 1.00 92.12 90 MET A C 1
ATOM 702 O O . MET A 1 90 ? 21.922 -3.391 -13.517 1.00 92.12 90 MET A O 1
ATOM 706 N N . ALA A 1 91 ? 23.026 -4.836 -14.839 1.00 93.81 91 ALA A N 1
ATOM 707 C CA . ALA A 1 91 ? 24.107 -3.906 -15.155 1.00 93.81 91 ALA A CA 1
ATOM 708 C C . ALA A 1 91 ? 23.584 -2.678 -15.918 1.00 93.81 91 ALA A C 1
ATOM 710 O O . ALA A 1 91 ? 23.943 -1.551 -15.591 1.00 93.81 91 ALA A O 1
ATOM 711 N N . ARG A 1 92 ? 22.664 -2.881 -16.871 1.00 95.00 92 ARG A N 1
ATOM 712 C CA . ARG A 1 92 ? 22.004 -1.780 -17.588 1.00 95.00 92 ARG A CA 1
ATOM 713 C C . ARG A 1 92 ? 21.134 -0.919 -16.665 1.00 95.00 92 ARG A C 1
ATOM 715 O O . ARG A 1 92 ? 21.184 0.298 -16.775 1.00 95.00 92 ARG A O 1
ATOM 722 N N . VAL A 1 93 ? 20.376 -1.509 -15.734 1.00 95.50 93 VAL A N 1
ATOM 723 C CA . VAL A 1 93 ? 19.599 -0.745 -14.733 1.00 95.50 93 VAL A CA 1
ATOM 724 C C . VAL A 1 93 ? 20.520 0.067 -13.823 1.00 95.50 93 VAL A C 1
ATOM 726 O O . VAL A 1 93 ? 20.239 1.234 -13.568 1.00 95.50 93 VAL A O 1
ATOM 729 N N . LYS A 1 94 ? 21.643 -0.509 -13.383 1.00 95.50 94 LYS A N 1
ATOM 730 C CA . LYS A 1 94 ? 22.664 0.215 -12.617 1.00 95.50 94 LYS A CA 1
ATOM 731 C C . LYS A 1 94 ? 23.223 1.399 -13.407 1.00 95.50 94 LYS A C 1
ATOM 733 O O . LYS A 1 94 ? 23.351 2.487 -12.856 1.00 95.50 94 LYS A O 1
ATOM 738 N N . ASP A 1 95 ? 23.533 1.203 -14.685 1.00 96.00 95 ASP A N 1
ATOM 739 C CA . ASP A 1 95 ? 24.010 2.279 -15.553 1.00 96.00 95 ASP A CA 1
ATOM 740 C C . ASP A 1 95 ? 22.961 3.389 -15.703 1.00 96.00 95 ASP A C 1
ATOM 742 O O . ASP A 1 95 ? 23.298 4.557 -15.534 1.00 96.00 95 ASP A O 1
ATOM 746 N N . LEU A 1 96 ? 21.686 3.039 -15.906 1.00 96.00 96 LEU A N 1
ATOM 747 C CA . LEU A 1 96 ? 20.591 4.015 -15.932 1.00 96.00 96 LEU A CA 1
ATOM 748 C C . LEU A 1 96 ? 20.434 4.770 -14.604 1.00 96.00 96 LEU A C 1
ATOM 750 O O . LEU A 1 96 ? 20.099 5.950 -14.604 1.00 96.00 96 LEU A O 1
ATOM 754 N N . ALA A 1 97 ? 20.657 4.097 -13.475 1.00 96.00 97 ALA A N 1
ATOM 755 C CA . ALA A 1 97 ? 20.554 4.705 -12.155 1.00 96.00 97 ALA A CA 1
ATOM 756 C C . ALA A 1 97 ? 21.712 5.673 -11.868 1.00 96.00 97 ALA A C 1
ATOM 758 O O . ALA A 1 97 ? 21.490 6.758 -11.341 1.00 96.00 97 ALA A O 1
ATOM 759 N N . ILE A 1 98 ? 22.947 5.279 -12.192 1.00 95.06 98 ILE A N 1
ATOM 760 C CA . ILE A 1 98 ? 24.158 6.009 -11.789 1.00 95.06 98 ILE A CA 1
ATOM 761 C C . ILE A 1 98 ? 24.595 7.034 -12.840 1.00 95.06 98 ILE A C 1
ATOM 763 O O . ILE A 1 98 ? 25.021 8.123 -12.471 1.00 95.06 98 ILE A O 1
ATOM 767 N N . LYS A 1 99 ? 24.542 6.688 -14.132 1.00 94.56 99 LYS A N 1
ATOM 768 C CA . LYS A 1 99 ? 25.047 7.543 -15.223 1.00 94.56 99 LYS A CA 1
ATOM 769 C C . LYS A 1 99 ? 23.967 8.476 -15.751 1.00 94.56 99 LYS A C 1
ATOM 771 O O . LYS A 1 99 ? 24.215 9.665 -15.911 1.00 94.56 99 LYS A O 1
ATOM 776 N N . ASP A 1 100 ? 22.781 7.927 -16.000 1.00 92.94 100 ASP A N 1
ATOM 777 C CA . ASP A 1 100 ? 21.674 8.672 -16.610 1.00 92.94 100 ASP A CA 1
ATOM 778 C C . ASP A 1 100 ? 20.755 9.318 -15.562 1.00 92.94 100 ASP A C 1
ATOM 780 O O . ASP A 1 100 ? 19.832 10.048 -15.922 1.00 92.94 100 ASP A O 1
ATOM 784 N N . GLU A 1 101 ? 20.981 9.013 -14.279 1.00 93.81 101 GLU A N 1
ATOM 785 C CA . GLU A 1 101 ? 20.199 9.479 -13.128 1.00 93.81 101 GLU A CA 1
ATOM 786 C C . GLU A 1 101 ? 18.683 9.291 -13.307 1.00 93.81 101 GLU A C 1
ATOM 788 O O . GLU A 1 101 ? 17.867 10.109 -12.883 1.00 93.81 101 GLU A O 1
ATOM 793 N N . TYR A 1 102 ? 18.282 8.194 -13.958 1.00 93.31 102 TYR A N 1
ATOM 794 C CA . TYR A 1 102 ? 16.882 7.939 -14.272 1.00 93.31 102 TYR A CA 1
ATOM 795 C C . TYR A 1 102 ? 16.110 7.497 -13.011 1.00 93.31 102 TYR A C 1
ATOM 797 O O . TYR A 1 102 ? 16.377 6.400 -12.509 1.00 93.31 102 TYR A O 1
ATOM 805 N N . PRO A 1 103 ? 15.116 8.265 -12.508 1.00 92.81 103 PRO A N 1
ATOM 806 C CA . PRO A 1 103 ? 14.530 8.035 -11.181 1.00 92.81 103 PRO A CA 1
ATOM 807 C C . PRO A 1 103 ? 13.960 6.629 -10.973 1.00 92.81 103 PRO A C 1
ATOM 809 O O . PRO A 1 103 ? 14.227 5.995 -9.954 1.00 92.81 103 PRO A O 1
ATOM 812 N N . HIS A 1 104 ? 13.242 6.087 -11.963 1.00 93.12 104 HIS A N 1
ATOM 813 C CA . HIS A 1 104 ? 12.693 4.728 -11.896 1.00 93.12 104 HIS A CA 1
ATOM 814 C C . HIS A 1 104 ? 13.787 3.658 -11.755 1.00 93.12 104 HIS A C 1
ATOM 816 O O . HIS A 1 104 ? 13.605 2.674 -11.040 1.00 93.12 104 HIS A O 1
ATOM 822 N N . ALA A 1 105 ? 14.931 3.847 -12.421 1.00 95.12 105 ALA A N 1
ATOM 823 C CA . ALA A 1 105 ? 16.069 2.939 -12.307 1.00 95.12 105 ALA A CA 1
ATOM 824 C C . ALA A 1 105 ? 16.794 3.103 -10.968 1.00 95.12 105 ALA A C 1
ATOM 826 O O . ALA A 1 105 ? 17.229 2.104 -10.403 1.00 95.12 105 ALA A O 1
ATOM 827 N N . ILE A 1 106 ? 16.884 4.326 -10.438 1.00 96.00 106 ILE A N 1
ATOM 828 C CA . ILE A 1 106 ? 17.453 4.595 -9.111 1.00 96.00 106 ILE A CA 1
ATOM 829 C C . ILE A 1 106 ? 16.653 3.873 -8.026 1.00 96.00 106 ILE A C 1
ATOM 831 O O . ILE A 1 106 ? 17.249 3.168 -7.215 1.00 96.00 106 ILE A O 1
ATOM 835 N N . ILE A 1 107 ? 15.319 3.982 -8.043 1.00 94.44 107 ILE A N 1
ATOM 836 C CA . ILE A 1 107 ? 14.441 3.273 -7.099 1.00 94.44 107 ILE A CA 1
ATOM 837 C C . ILE A 1 107 ? 14.643 1.757 -7.207 1.00 94.44 107 ILE A C 1
ATOM 839 O O . ILE A 1 107 ? 14.905 1.091 -6.206 1.00 94.44 107 ILE A O 1
ATOM 843 N N . LEU A 1 108 ? 14.596 1.200 -8.420 1.00 94.50 108 LEU A N 1
ATOM 844 C CA . LEU A 1 108 ? 14.796 -0.236 -8.621 1.00 94.50 108 LEU A CA 1
ATOM 845 C C . LEU A 1 108 ? 16.189 -0.703 -8.164 1.00 94.50 108 LEU A C 1
ATOM 847 O O . LEU A 1 108 ? 16.322 -1.759 -7.545 1.00 94.50 108 LEU A O 1
ATOM 851 N N . TYR A 1 109 ? 17.231 0.078 -8.447 1.00 95.50 109 TYR A N 1
ATOM 852 C CA . TYR A 1 109 ? 18.595 -0.247 -8.044 1.00 95.50 109 TYR A CA 1
ATOM 853 C C . TYR A 1 109 ? 18.776 -0.149 -6.524 1.00 95.50 109 TYR A C 1
ATOM 855 O O . TYR A 1 109 ? 19.384 -1.037 -5.932 1.00 95.50 109 TYR A O 1
ATOM 863 N N . ALA A 1 110 ? 18.174 0.846 -5.866 1.00 95.44 110 ALA A N 1
ATOM 864 C CA . ALA A 1 110 ? 18.131 0.923 -4.408 1.00 95.44 110 ALA A CA 1
ATOM 865 C C . ALA A 1 110 ? 17.421 -0.299 -3.797 1.00 95.44 110 ALA A C 1
ATOM 867 O O . ALA A 1 110 ? 17.933 -0.882 -2.844 1.00 95.44 110 ALA A O 1
ATOM 868 N N . LYS A 1 111 ? 16.302 -0.755 -4.386 1.00 93.06 111 LYS A N 1
ATOM 869 C CA . LYS A 1 111 ? 15.606 -1.991 -3.968 1.00 93.06 111 LYS A CA 1
ATOM 870 C C . LYS A 1 111 ? 16.540 -3.199 -4.046 1.00 93.06 111 LYS A C 1
ATOM 872 O O . LYS A 1 111 ? 16.621 -3.979 -3.101 1.00 93.06 111 LYS A O 1
ATOM 877 N N . LEU A 1 112 ? 17.275 -3.328 -5.152 1.00 93.31 112 LEU A N 1
ATOM 878 C CA . LEU A 1 112 ? 18.249 -4.402 -5.351 1.00 93.31 112 LEU A CA 1
ATOM 879 C C . LEU A 1 112 ? 19.375 -4.359 -4.307 1.00 93.31 112 LEU A C 1
ATOM 881 O O . LEU A 1 112 ? 19.727 -5.402 -3.761 1.00 93.31 112 LEU A O 1
ATOM 885 N N . LEU A 1 113 ? 19.920 -3.175 -4.012 1.00 94.06 113 LEU A N 1
ATOM 886 C CA . LEU A 1 113 ? 20.957 -2.991 -2.992 1.00 94.06 113 LEU A CA 1
ATOM 887 C C . LEU A 1 113 ? 20.457 -3.389 -1.597 1.00 94.06 113 LEU A C 1
ATOM 889 O O . LEU A 1 113 ? 21.137 -4.143 -0.904 1.00 94.06 113 LEU A O 1
ATOM 893 N N . ILE A 1 114 ? 19.248 -2.959 -1.214 1.00 92.31 114 ILE A N 1
ATOM 894 C CA . ILE A 1 114 ? 18.616 -3.340 0.061 1.00 92.31 114 ILE A CA 1
ATOM 895 C C . ILE A 1 114 ? 18.489 -4.863 0.156 1.00 92.31 114 ILE A C 1
ATOM 897 O O . ILE A 1 114 ? 18.893 -5.454 1.153 1.00 92.31 114 ILE A O 1
ATOM 901 N N . TRP A 1 115 ? 17.992 -5.521 -0.894 1.00 90.31 115 TRP A N 1
ATOM 902 C CA . TRP A 1 115 ? 17.842 -6.979 -0.912 1.00 90.31 115 TRP A CA 1
ATOM 903 C C . TRP A 1 115 ? 19.173 -7.736 -0.842 1.00 90.31 115 TRP A C 1
ATOM 905 O O . TRP A 1 115 ? 19.225 -8.847 -0.319 1.00 90.31 115 TRP A O 1
ATOM 915 N N . ARG A 1 116 ? 20.257 -7.138 -1.345 1.00 92.56 116 ARG A N 1
ATOM 916 C CA . ARG A 1 116 ? 21.618 -7.684 -1.242 1.00 92.56 116 ARG A CA 1
ATOM 917 C C . ARG A 1 116 ? 22.293 -7.391 0.099 1.00 92.56 116 ARG A C 1
ATOM 919 O O . ARG A 1 116 ? 23.395 -7.876 0.339 1.00 92.56 116 ARG A O 1
ATOM 926 N N . GLY A 1 117 ? 21.654 -6.615 0.973 1.00 91.62 117 GLY A N 1
ATOM 927 C CA . GLY A 1 117 ? 22.219 -6.196 2.252 1.00 91.62 117 GLY A CA 1
ATOM 928 C C . GLY A 1 117 ? 23.198 -5.018 2.154 1.00 91.62 117 GLY A C 1
ATOM 929 O O . GLY A 1 117 ? 23.870 -4.702 3.140 1.00 91.62 117 GLY A O 1
ATOM 930 N N . GLU A 1 118 ? 23.271 -4.354 0.997 1.00 94.19 118 GLU A N 1
ATOM 931 C CA . GLU A 1 118 ? 24.106 -3.177 0.713 1.00 94.19 118 GLU A CA 1
ATOM 932 C C . GLU A 1 118 ? 23.387 -1.875 1.126 1.00 94.19 118 GLU A C 1
ATOM 934 O O . GLU A 1 118 ? 23.246 -0.928 0.350 1.00 94.19 118 GLU A O 1
ATOM 939 N N . HIS A 1 119 ? 22.893 -1.842 2.366 1.00 93.69 119 HIS A N 1
ATOM 940 C CA . HIS A 1 119 ? 21.983 -0.803 2.856 1.00 93.69 119 HIS A CA 1
ATOM 941 C C . HIS A 1 119 ? 22.586 0.611 2.849 1.00 93.69 119 HIS A C 1
ATOM 943 O O . HIS A 1 119 ? 21.916 1.546 2.424 1.00 93.69 119 HIS A O 1
ATOM 949 N N . GLU A 1 120 ? 23.858 0.771 3.220 1.00 93.94 120 GLU A N 1
ATOM 950 C CA . GLU A 1 120 ? 24.547 2.072 3.228 1.00 93.94 120 GLU A CA 1
ATOM 951 C C . GLU A 1 120 ? 24.585 2.709 1.824 1.00 93.94 120 GLU A C 1
ATOM 953 O O . GLU A 1 120 ? 24.347 3.904 1.637 1.00 93.94 120 GLU A O 1
ATOM 958 N N . GLN A 1 121 ? 24.858 1.896 0.796 1.00 94.75 121 GLN A N 1
ATOM 959 C CA . GLN A 1 121 ? 24.846 2.359 -0.592 1.00 94.75 121 GLN A CA 1
ATOM 960 C C . GLN A 1 121 ? 23.431 2.742 -1.034 1.00 94.75 121 GLN A C 1
ATOM 962 O O . GLN A 1 121 ? 23.263 3.764 -1.699 1.00 94.75 121 GLN A O 1
ATOM 967 N N . ALA A 1 122 ? 22.421 1.957 -0.645 1.00 95.75 122 ALA A N 1
ATOM 968 C CA . ALA A 1 122 ? 21.026 2.259 -0.949 1.00 95.75 122 ALA A CA 1
ATOM 969 C C . ALA A 1 122 ? 20.561 3.563 -0.283 1.00 95.75 122 ALA A C 1
ATOM 971 O O . ALA A 1 122 ? 19.958 4.402 -0.950 1.00 95.75 122 ALA A O 1
ATOM 972 N N . ALA A 1 123 ? 20.885 3.756 1.000 1.00 94.56 123 ALA A N 1
ATOM 973 C CA . ALA A 1 123 ? 20.541 4.951 1.763 1.00 94.56 123 ALA A CA 1
ATOM 974 C C . ALA A 1 123 ? 21.139 6.206 1.117 1.00 94.56 123 ALA A C 1
ATOM 976 O O . ALA A 1 123 ? 20.397 7.127 0.779 1.00 94.56 123 ALA A O 1
ATOM 977 N N . ARG A 1 124 ? 22.452 6.198 0.833 1.00 94.81 124 ARG A N 1
ATOM 978 C CA . ARG A 1 124 ? 23.132 7.313 0.149 1.00 94.81 124 ARG A CA 1
ATOM 979 C C . ARG A 1 124 ? 22.516 7.626 -1.208 1.00 94.81 124 ARG A C 1
ATOM 981 O O . ARG A 1 124 ? 22.323 8.791 -1.545 1.00 94.81 124 ARG A O 1
ATOM 988 N N . LEU A 1 125 ? 22.219 6.592 -1.994 1.00 95.75 125 LEU A N 1
ATOM 989 C CA . LEU A 1 125 ? 21.642 6.765 -3.321 1.00 95.75 125 LEU A CA 1
ATOM 990 C C . LEU A 1 125 ? 20.260 7.433 -3.247 1.00 95.75 125 LEU A C 1
ATOM 992 O O . LEU A 1 125 ? 20.006 8.392 -3.975 1.00 95.75 125 LEU A O 1
ATOM 996 N N . LEU A 1 126 ? 19.387 6.958 -2.354 1.00 94.50 126 LEU A N 1
ATOM 997 C CA . LEU A 1 126 ? 18.052 7.527 -2.153 1.00 94.50 126 LEU A CA 1
ATOM 998 C C . LEU A 1 126 ? 18.127 8.966 -1.628 1.00 94.50 126 LEU A C 1
ATOM 1000 O O . LEU A 1 126 ? 17.468 9.851 -2.176 1.00 94.50 126 LEU A O 1
ATOM 1004 N N . GLU A 1 127 ? 18.956 9.210 -0.614 1.00 92.62 127 GLU A N 1
ATOM 1005 C CA . GLU A 1 127 ? 19.104 10.518 0.026 1.00 92.62 127 GLU A CA 1
ATOM 1006 C C . GLU A 1 127 ? 19.659 11.584 -0.919 1.00 92.62 127 GLU A C 1
ATOM 1008 O O . GLU A 1 127 ? 19.215 12.727 -0.881 1.00 92.62 127 GLU A O 1
ATOM 1013 N N . GLN A 1 128 ? 20.599 11.228 -1.795 1.00 93.12 128 GLN A N 1
ATOM 1014 C CA . GLN A 1 128 ? 21.215 12.198 -2.700 1.00 93.12 128 GLN A CA 1
ATOM 1015 C C . GLN A 1 128 ? 20.405 12.429 -3.973 1.00 93.12 128 GLN A C 1
ATOM 1017 O O . GLN A 1 128 ? 20.427 13.533 -4.516 1.00 93.12 128 GLN A O 1
ATOM 1022 N N . LYS A 1 129 ? 19.738 11.391 -4.491 1.00 94.25 129 LYS A N 1
ATOM 1023 C CA . LYS A 1 129 ? 19.181 11.422 -5.852 1.00 94.25 129 LYS A CA 1
ATOM 1024 C C . LYS A 1 129 ? 17.662 11.395 -5.927 1.00 94.25 129 LYS A C 1
ATOM 1026 O O . LYS A 1 129 ? 17.124 11.744 -6.970 1.00 94.25 129 LYS A O 1
ATOM 1031 N N . ILE A 1 130 ? 16.966 10.992 -4.864 1.00 93.00 130 ILE A N 1
ATOM 1032 C CA . ILE A 1 130 ? 15.501 10.877 -4.875 1.00 93.00 130 ILE A CA 1
ATOM 1033 C C . ILE A 1 130 ? 14.869 11.831 -3.875 1.00 93.00 130 ILE A C 1
ATOM 1035 O O . ILE A 1 130 ? 14.115 12.714 -4.279 1.00 93.00 130 ILE A O 1
ATOM 1039 N N . LEU A 1 131 ? 15.184 11.678 -2.586 1.00 90.19 131 LEU A N 1
ATOM 1040 C CA . LEU A 1 131 ? 14.512 12.410 -1.508 1.00 90.19 131 LEU A CA 1
ATOM 1041 C C . LEU A 1 131 ? 14.505 13.944 -1.689 1.00 90.19 131 LEU A C 1
ATOM 1043 O O . LEU A 1 131 ? 13.457 14.537 -1.439 1.00 90.19 131 LEU A O 1
ATOM 1047 N N . PRO A 1 132 ? 15.579 14.605 -2.176 1.00 88.38 132 PRO A N 1
ATOM 1048 C CA . PRO A 1 132 ? 15.602 16.061 -2.345 1.00 88.38 132 PRO A CA 1
ATOM 1049 C C . PRO A 1 132 ? 14.612 16.583 -3.392 1.00 88.38 132 PRO A C 1
ATOM 1051 O O . PRO A 1 132 ? 14.266 17.761 -3.379 1.00 88.38 132 PRO A O 1
ATOM 1054 N N . TYR A 1 133 ? 14.171 15.718 -4.306 1.00 86.00 133 TYR A N 1
ATOM 1055 C CA . TYR A 1 133 ? 13.269 16.070 -5.401 1.00 86.00 133 TYR A CA 1
ATOM 1056 C C . TYR A 1 133 ? 11.824 15.643 -5.134 1.00 86.00 133 TYR A C 1
ATOM 1058 O O . TYR A 1 133 ? 10.937 15.976 -5.922 1.00 86.00 133 TYR A O 1
ATOM 1066 N N . LEU A 1 134 ? 11.567 14.934 -4.029 1.00 84.38 134 LEU A N 1
ATOM 1067 C CA . LEU A 1 134 ? 10.209 14.590 -3.634 1.00 84.38 134 LEU A CA 1
ATOM 1068 C C . LEU A 1 134 ? 9.454 15.853 -3.228 1.00 84.38 134 LEU A C 1
ATOM 1070 O O . LEU A 1 134 ? 9.923 16.651 -2.421 1.00 84.38 134 LEU A O 1
ATOM 1074 N N . GLN A 1 135 ? 8.265 16.015 -3.797 1.00 75.25 135 GLN A N 1
ATOM 1075 C CA . GLN A 1 135 ? 7.357 17.101 -3.460 1.00 75.25 135 GLN A CA 1
ATOM 1076 C C . GLN A 1 135 ? 6.181 16.546 -2.653 1.00 75.25 135 GLN A C 1
ATOM 1078 O O . GLN A 1 135 ? 5.655 15.487 -3.017 1.00 75.25 135 GLN A O 1
ATOM 1083 N N . PRO A 1 136 ? 5.717 17.259 -1.611 1.00 68.19 136 PRO A N 1
ATOM 1084 C CA . PRO A 1 136 ? 4.469 16.927 -0.942 1.00 68.19 136 PRO A CA 1
ATOM 1085 C C . PRO A 1 136 ? 3.330 17.068 -1.955 1.00 68.19 136 PRO A C 1
ATOM 1087 O O . PRO A 1 136 ? 2.951 18.175 -2.339 1.00 68.19 136 PRO A O 1
ATOM 1090 N N . THR A 1 137 ? 2.797 15.953 -2.444 1.00 63.16 137 THR A N 1
ATOM 1091 C CA . THR A 1 137 ? 1.713 15.957 -3.430 1.00 63.16 137 THR A CA 1
ATOM 1092 C C . THR A 1 137 ? 0.532 15.171 -2.885 1.00 63.16 137 THR A C 1
ATOM 1094 O O . THR A 1 137 ? 0.663 14.040 -2.434 1.00 63.16 137 THR A O 1
ATOM 1097 N N . ARG A 1 138 ? -0.649 15.800 -2.905 1.00 56.84 138 ARG A N 1
ATOM 1098 C CA . ARG A 1 138 ? -1.928 15.171 -2.524 1.00 56.84 138 ARG A CA 1
ATOM 1099 C C . ARG A 1 138 ? -2.589 14.426 -3.685 1.00 56.84 138 ARG A C 1
ATOM 1101 O O . ARG A 1 138 ? -3.635 13.815 -3.514 1.00 56.84 138 ARG A O 1
ATOM 1108 N N . VAL A 1 139 ? -2.015 14.542 -4.881 1.00 64.75 139 VAL A N 1
ATOM 1109 C CA . VAL A 1 139 ? -2.555 13.997 -6.125 1.00 64.75 139 VAL A CA 1
ATOM 1110 C C . VAL A 1 139 ? -1.559 12.990 -6.661 1.00 64.75 139 VAL A C 1
ATOM 1112 O O . VAL A 1 139 ? -0.368 13.284 -6.756 1.00 64.75 139 VAL A O 1
ATOM 1115 N N . ARG A 1 140 ? -2.057 11.810 -7.029 1.00 67.75 140 ARG A N 1
ATOM 1116 C CA . ARG A 1 140 ? -1.233 10.787 -7.661 1.00 67.75 140 ARG A CA 1
ATOM 1117 C C . ARG A 1 140 ? -0.646 11.336 -8.970 1.00 67.75 140 ARG A C 1
ATOM 1119 O O . ARG A 1 140 ? -1.416 11.858 -9.781 1.00 67.75 140 ARG A O 1
ATOM 1126 N N . PRO A 1 141 ? 0.670 11.202 -9.208 1.00 76.75 141 PRO A N 1
ATOM 1127 C CA . PRO A 1 141 ? 1.264 11.610 -10.472 1.00 76.75 141 PRO A CA 1
ATOM 1128 C C . PRO A 1 141 ? 0.630 10.873 -11.654 1.00 76.75 141 PRO A C 1
ATOM 1130 O O . PRO A 1 141 ? 0.139 9.746 -11.523 1.00 76.75 141 PRO A O 1
ATOM 1133 N N . ALA A 1 142 ? 0.678 11.489 -12.836 1.00 81.44 142 ALA A N 1
ATOM 1134 C CA . ALA A 1 142 ? 0.301 10.801 -14.061 1.00 81.44 142 ALA A CA 1
ATOM 1135 C C . ALA A 1 142 ? 1.173 9.550 -14.245 1.00 81.44 142 ALA A C 1
ATOM 1137 O O . ALA A 1 142 ? 2.349 9.552 -13.881 1.00 81.44 142 ALA A O 1
ATOM 1138 N N . PHE A 1 143 ? 0.629 8.500 -14.873 1.00 78.06 143 PHE A N 1
ATOM 1139 C CA . PHE A 1 143 ? 1.312 7.208 -15.040 1.00 78.06 143 PHE A CA 1
ATOM 1140 C C . PHE A 1 143 ? 2.778 7.355 -15.482 1.00 78.06 143 PHE A C 1
ATOM 1142 O O . PHE A 1 143 ? 3.660 6.674 -14.966 1.00 78.06 143 PHE A O 1
ATOM 1149 N N . TRP A 1 144 ? 3.067 8.264 -16.419 1.00 79.81 144 TRP A N 1
ATOM 1150 C CA . TRP A 1 144 ? 4.412 8.453 -16.972 1.00 79.81 144 TRP A CA 1
ATOM 1151 C C . TRP A 1 144 ? 5.387 9.210 -16.061 1.00 79.81 144 TRP A C 1
ATOM 1153 O O . TRP A 1 144 ? 6.595 9.017 -16.191 1.00 79.81 144 TRP A O 1
ATOM 1163 N N . GLU A 1 145 ? 4.872 10.012 -15.140 1.00 80.94 145 GLU A N 1
ATOM 1164 C CA . GLU A 1 145 ? 5.639 10.808 -14.175 1.00 80.94 145 GLU A CA 1
ATOM 1165 C C . GLU A 1 145 ? 5.788 10.082 -12.834 1.00 80.94 145 GLU A C 1
ATOM 1167 O O . GLU A 1 145 ? 6.714 10.359 -12.079 1.00 80.94 145 GLU A O 1
ATOM 1172 N N . ASP A 1 146 ? 4.918 9.107 -12.568 1.00 85.44 146 ASP A N 1
ATOM 1173 C CA . ASP A 1 146 ? 4.954 8.293 -11.362 1.00 85.44 146 ASP A CA 1
ATOM 1174 C C . ASP A 1 146 ? 6.226 7.437 -11.296 1.00 85.44 146 ASP A C 1
ATOM 1176 O O . ASP A 1 146 ? 6.389 6.468 -12.050 1.00 85.44 146 ASP A O 1
ATOM 1180 N N . ILE A 1 147 ? 7.129 7.795 -10.379 1.00 85.75 147 ILE A N 1
ATOM 1181 C CA . ILE A 1 147 ? 8.379 7.076 -10.105 1.00 85.75 147 ILE A CA 1
ATOM 1182 C C . ILE A 1 147 ? 8.151 5.702 -9.465 1.00 85.75 147 ILE A C 1
ATOM 1184 O O . ILE A 1 147 ? 9.054 4.871 -9.519 1.00 85.75 147 ILE A O 1
ATOM 1188 N N . LEU A 1 148 ? 6.956 5.441 -8.918 1.00 83.25 148 LEU A N 1
ATOM 1189 C CA . LEU A 1 148 ? 6.602 4.197 -8.224 1.00 83.25 148 LEU A CA 1
ATOM 1190 C C . LEU A 1 148 ? 6.026 3.118 -9.148 1.00 83.25 148 LEU A C 1
ATOM 1192 O O . LEU A 1 148 ? 5.741 2.008 -8.697 1.00 83.25 148 LEU A O 1
ATOM 1196 N N . LEU A 1 149 ? 5.891 3.418 -10.447 1.00 83.38 149 LEU A N 1
ATOM 1197 C CA . LEU A 1 149 ? 5.340 2.510 -11.459 1.00 83.38 149 LEU A CA 1
ATOM 1198 C C . LEU A 1 149 ? 3.987 1.907 -11.046 1.00 83.38 149 LEU A C 1
ATOM 1200 O O . LEU A 1 149 ? 3.784 0.701 -11.190 1.00 83.38 149 LEU A O 1
ATOM 1204 N N . VAL A 1 150 ? 3.056 2.744 -10.580 1.00 75.62 150 VAL A N 1
ATOM 1205 C CA . VAL A 1 150 ? 1.722 2.330 -10.119 1.00 75.62 150 VAL A CA 1
ATOM 1206 C C . VAL A 1 150 ? 1.828 1.361 -8.941 1.00 75.62 150 VAL A C 1
ATOM 1208 O O . VAL A 1 150 ? 1.370 0.223 -9.006 1.00 75.62 150 VAL A O 1
ATOM 1211 N N . ASP A 1 151 ? 2.482 1.818 -7.874 1.00 74.62 151 ASP A N 1
ATOM 1212 C CA . ASP A 1 151 ? 2.663 1.096 -6.604 1.00 74.62 151 ASP A CA 1
ATOM 1213 C C . ASP A 1 151 ? 3.421 -0.244 -6.731 1.00 74.62 151 ASP A C 1
ATOM 1215 O O . ASP A 1 151 ? 3.345 -1.101 -5.852 1.00 74.62 151 ASP A O 1
ATOM 1219 N N . ARG A 1 152 ? 4.184 -0.446 -7.818 1.00 77.88 152 ARG A N 1
ATOM 1220 C CA . ARG A 1 152 ? 5.114 -1.588 -7.938 1.00 77.88 152 ARG A CA 1
ATOM 1221 C C . ARG A 1 152 ? 6.366 -1.411 -7.084 1.00 77.88 152 ARG A C 1
ATOM 1223 O O . ARG A 1 152 ? 7.054 -2.390 -6.782 1.00 77.88 152 ARG A O 1
ATOM 1230 N N . PHE A 1 153 ? 6.688 -0.171 -6.737 1.00 81.75 153 PHE A N 1
ATOM 1231 C CA . PHE A 1 153 ? 7.730 0.156 -5.779 1.00 81.75 153 PHE A CA 1
ATOM 1232 C C . PHE A 1 153 ? 7.126 0.644 -4.471 1.00 81.75 153 PHE A C 1
ATOM 1234 O O . PHE A 1 153 ? 6.116 1.347 -4.462 1.00 81.75 153 PHE A O 1
ATOM 1241 N N . ASP A 1 154 ? 7.792 0.287 -3.376 1.00 81.44 154 ASP A N 1
ATOM 1242 C CA . ASP A 1 154 ? 7.537 0.886 -2.074 1.00 81.44 154 ASP A CA 1
ATOM 1243 C C . ASP A 1 154 ? 7.821 2.395 -2.120 1.00 81.44 154 ASP A C 1
ATOM 1245 O O . ASP A 1 154 ? 8.627 2.866 -2.929 1.00 81.44 154 ASP A O 1
ATOM 1249 N N . SER A 1 155 ? 7.190 3.152 -1.215 1.00 84.69 155 SER A N 1
ATOM 1250 C CA . SER A 1 155 ? 7.504 4.576 -1.041 1.00 84.69 155 SER A CA 1
ATOM 1251 C C . SER A 1 155 ? 9.020 4.766 -0.856 1.00 84.69 155 SER A C 1
ATOM 1253 O O . SER A 1 155 ? 9.634 4.007 -0.093 1.00 84.69 155 SER A O 1
ATOM 1255 N N . PRO A 1 156 ? 9.649 5.786 -1.476 1.00 90.56 156 PRO A N 1
ATOM 1256 C CA . PRO A 1 156 ? 11.082 6.018 -1.329 1.00 90.56 156 PRO A CA 1
ATOM 1257 C C . PRO A 1 156 ? 11.480 6.248 0.131 1.00 90.56 156 PRO A C 1
ATOM 1259 O O . PRO A 1 156 ? 12.568 5.849 0.538 1.00 90.56 156 PRO A O 1
ATOM 1262 N N . TRP A 1 157 ? 10.579 6.823 0.934 1.00 90.44 157 TRP A N 1
ATOM 1263 C CA . TRP A 1 157 ? 10.768 6.991 2.373 1.00 90.44 157 TRP A CA 1
ATOM 1264 C C . TRP A 1 157 ? 10.791 5.663 3.118 1.00 90.44 157 TRP A C 1
ATOM 1266 O O . TRP A 1 157 ? 11.629 5.476 3.994 1.00 90.44 157 TRP A O 1
ATOM 1276 N N . ARG A 1 158 ? 9.931 4.712 2.739 1.00 88.31 158 ARG A N 1
ATOM 1277 C CA . ARG A 1 158 ? 9.932 3.359 3.311 1.00 88.31 158 ARG A CA 1
ATOM 1278 C C . ARG A 1 158 ? 11.211 2.613 2.946 1.00 88.31 158 ARG A C 1
ATOM 1280 O O . ARG A 1 158 ? 11.824 1.987 3.804 1.00 88.31 158 ARG A O 1
ATOM 1287 N N . MET A 1 159 ? 11.644 2.715 1.691 1.00 90.75 159 MET A N 1
ATOM 1288 C CA . MET A 1 159 ? 12.908 2.124 1.250 1.00 90.75 159 MET A CA 1
ATOM 1289 C C . MET A 1 159 ? 14.103 2.731 1.987 1.00 90.75 159 MET A C 1
ATOM 1291 O O . MET A 1 159 ? 14.994 2.001 2.413 1.00 90.75 159 MET A O 1
ATOM 1295 N N . TYR A 1 160 ? 14.100 4.051 2.176 1.00 93.44 160 TYR A N 1
ATOM 1296 C CA . TYR A 1 160 ? 15.134 4.745 2.933 1.00 93.44 160 TYR A CA 1
ATOM 1297 C C . TYR A 1 160 ? 15.123 4.332 4.411 1.00 93.44 160 TYR A C 1
ATOM 1299 O O . TYR A 1 160 ? 16.179 4.010 4.942 1.00 93.44 160 TYR A O 1
ATOM 1307 N N . ALA A 1 161 ? 13.948 4.221 5.042 1.00 91.50 161 ALA A N 1
ATOM 1308 C CA . ALA A 1 161 ? 13.806 3.744 6.419 1.00 91.50 161 ALA A CA 1
ATOM 1309 C C . ALA A 1 161 ? 14.406 2.337 6.614 1.00 91.50 161 ALA A C 1
ATOM 1311 O O . ALA A 1 161 ? 15.190 2.123 7.535 1.00 91.50 161 ALA A O 1
ATOM 1312 N N . VAL A 1 162 ? 14.111 1.400 5.704 1.00 91.38 162 VAL A N 1
ATOM 1313 C CA . VAL A 1 162 ? 14.695 0.041 5.713 1.00 91.38 162 VAL A CA 1
ATOM 1314 C C . VAL A 1 162 ? 16.205 0.067 5.450 1.00 91.38 162 VAL A C 1
ATOM 1316 O O . VAL A 1 162 ? 16.955 -0.762 5.965 1.00 91.38 162 VAL A O 1
ATOM 1319 N N . ALA A 1 163 ? 16.689 1.007 4.638 1.00 92.06 163 ALA A N 1
ATOM 1320 C CA . ALA A 1 163 ? 18.118 1.161 4.399 1.00 92.06 163 ALA A CA 1
ATOM 1321 C C . ALA A 1 163 ? 18.857 1.694 5.643 1.00 92.06 163 ALA A C 1
ATOM 1323 O O . ALA A 1 163 ? 19.945 1.219 5.953 1.00 92.06 163 ALA A O 1
ATOM 1324 N N . VAL A 1 164 ? 18.278 2.627 6.401 1.00 92.19 164 VAL A N 1
ATOM 1325 C CA . VAL A 1 164 ? 18.938 3.172 7.601 1.00 92.19 164 VAL A CA 1
ATOM 1326 C C . VAL A 1 164 ? 18.783 2.291 8.843 1.00 92.19 164 VAL A C 1
ATOM 1328 O O . VAL A 1 164 ? 19.614 2.381 9.744 1.00 92.19 164 VAL A O 1
ATOM 1331 N N . GLU A 1 165 ? 17.781 1.403 8.887 1.00 89.88 165 GLU A N 1
ATOM 1332 C CA . GLU A 1 165 ? 17.516 0.493 10.017 1.00 89.88 165 GLU A CA 1
ATOM 1333 C C . GLU A 1 165 ? 18.766 -0.267 10.477 1.00 89.88 165 GLU A C 1
ATOM 1335 O O . GLU A 1 165 ? 19.025 -0.377 11.673 1.00 89.88 165 GLU A O 1
ATOM 1340 N N . LYS A 1 166 ? 19.573 -0.782 9.544 1.00 81.62 166 LYS A N 1
ATOM 1341 C CA . LYS A 1 166 ? 20.731 -1.617 9.893 1.00 81.62 166 LYS A CA 1
ATOM 1342 C C . LYS A 1 166 ? 21.799 -0.866 10.695 1.00 81.62 166 LYS A C 1
ATOM 1344 O O . LYS A 1 166 ? 22.495 -1.484 11.495 1.00 81.62 166 LYS A O 1
ATOM 1349 N N . GLU A 1 167 ? 21.944 0.436 10.466 1.00 83.81 167 GLU A N 1
ATOM 1350 C CA . GLU A 1 167 ? 22.969 1.267 11.108 1.00 83.81 167 GLU A CA 1
ATOM 1351 C C . GLU A 1 167 ? 22.414 2.060 12.292 1.00 83.81 167 GLU A C 1
ATOM 1353 O O . GLU A 1 167 ? 23.087 2.217 13.306 1.00 83.81 167 GLU A O 1
ATOM 1358 N N . GLN A 1 168 ? 21.181 2.550 12.163 1.00 87.88 168 GLN A N 1
ATOM 1359 C CA . GLN A 1 168 ? 20.551 3.474 13.108 1.00 87.88 168 GLN A CA 1
ATOM 1360 C C . GLN A 1 168 ? 19.466 2.805 13.967 1.00 87.88 168 GLN A C 1
ATOM 1362 O O . GLN A 1 168 ? 18.863 3.446 14.828 1.00 87.88 168 GLN A O 1
ATOM 1367 N N . GLY A 1 169 ? 19.188 1.522 13.735 1.00 89.88 169 GLY A N 1
ATOM 1368 C CA . GLY A 1 169 ? 18.168 0.764 14.446 1.00 89.88 169 GLY A CA 1
ATOM 1369 C C . GLY A 1 169 ? 16.768 1.362 14.305 1.00 89.88 169 GLY A C 1
ATOM 1370 O O . GLY A 1 169 ? 16.424 2.031 13.326 1.00 89.88 169 GLY A O 1
ATOM 1371 N N . LEU A 1 170 ? 15.955 1.133 15.336 1.00 87.69 170 LEU A N 1
ATOM 1372 C CA . LEU A 1 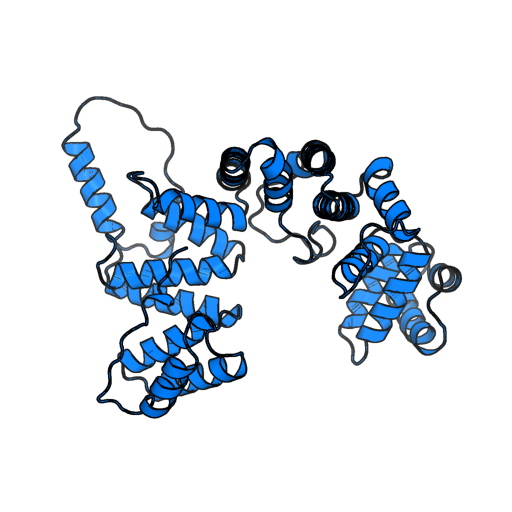170 ? 14.577 1.616 15.401 1.00 87.69 170 LEU A CA 1
ATOM 1373 C C . LEU A 1 170 ? 14.490 3.152 15.411 1.00 87.69 170 LEU A C 1
ATOM 1375 O O . LEU A 1 170 ? 13.554 3.712 14.846 1.00 87.69 170 LEU A O 1
ATOM 1379 N N . GLU A 1 171 ? 15.469 3.841 16.004 1.00 88.12 171 GLU A N 1
ATOM 1380 C CA . GLU A 1 171 ? 15.503 5.309 16.046 1.00 88.12 171 GLU A CA 1
ATOM 1381 C C . GLU A 1 171 ? 15.670 5.917 14.645 1.00 88.12 171 GLU A C 1
ATOM 1383 O O . GLU A 1 171 ? 15.014 6.908 14.308 1.00 88.12 171 GLU A O 1
ATOM 1388 N N . GLY A 1 172 ? 16.486 5.294 13.789 1.00 89.12 172 GLY A N 1
ATOM 1389 C CA . GLY A 1 172 ? 16.619 5.683 12.382 1.00 89.12 172 GLY A CA 1
ATOM 1390 C C . GLY A 1 172 ? 15.316 5.537 11.602 1.00 89.12 172 GLY A C 1
ATOM 1391 O O . GLY A 1 172 ? 14.921 6.443 10.864 1.00 89.12 172 GLY A O 1
ATOM 1392 N N . ILE A 1 173 ? 14.597 4.431 11.819 1.00 88.12 173 ILE A N 1
ATOM 1393 C CA . ILE A 1 173 ? 13.277 4.215 11.214 1.00 88.12 173 ILE A CA 1
ATOM 1394 C C . ILE A 1 173 ? 12.298 5.286 11.699 1.00 88.12 173 ILE A C 1
ATOM 1396 O O . ILE A 1 173 ? 11.678 5.964 10.886 1.00 88.12 173 ILE A O 1
ATOM 1400 N N . GLN A 1 174 ? 12.179 5.485 13.013 1.00 89.81 174 GLN A N 1
ATOM 1401 C CA . GLN A 1 174 ? 11.223 6.431 13.591 1.00 89.81 174 GLN A CA 1
ATOM 1402 C C . GLN A 1 174 ? 11.504 7.878 13.174 1.00 89.81 174 GLN A C 1
ATOM 1404 O O . GLN A 1 174 ? 10.572 8.617 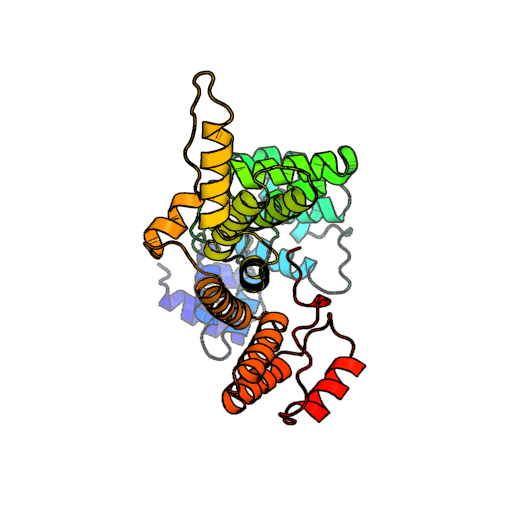12.852 1.00 89.81 174 GLN A O 1
ATOM 1409 N N . SER A 1 175 ? 12.774 8.292 13.146 1.00 90.38 175 SER A N 1
ATOM 1410 C CA . SER A 1 175 ? 13.164 9.634 12.697 1.00 90.38 175 SER A CA 1
ATOM 1411 C C . SER A 1 175 ? 12.860 9.844 11.212 1.00 90.38 175 SER A C 1
ATOM 1413 O O . SER A 1 175 ? 12.297 10.877 10.841 1.00 90.38 175 SER A O 1
ATOM 1415 N N . THR A 1 176 ? 13.135 8.839 10.380 1.00 91.38 176 THR A N 1
ATOM 1416 C CA . THR A 1 176 ? 12.811 8.848 8.950 1.00 91.38 176 THR A CA 1
ATOM 1417 C C . THR A 1 176 ? 11.306 8.916 8.715 1.00 91.38 176 THR A C 1
ATOM 1419 O O . THR A 1 176 ? 10.841 9.789 7.983 1.00 91.38 176 THR A O 1
ATOM 1422 N N . THR A 1 177 ? 10.531 8.051 9.370 1.00 91.31 177 THR A N 1
ATOM 1423 C CA . THR A 1 177 ? 9.066 8.027 9.283 1.00 91.31 177 THR A CA 1
ATOM 1424 C C . THR A 1 177 ? 8.471 9.351 9.744 1.00 91.31 177 THR A C 1
ATOM 1426 O O . THR A 1 177 ? 7.609 9.910 9.071 1.00 91.31 177 THR A O 1
ATOM 1429 N N . ARG A 1 178 ? 8.977 9.920 10.845 1.00 91.75 178 ARG A N 1
ATOM 1430 C CA . ARG A 1 178 ? 8.556 11.239 11.325 1.00 91.75 178 ARG A CA 1
ATOM 1431 C C . ARG A 1 178 ? 8.824 12.327 10.287 1.00 91.75 178 ARG A C 1
ATOM 1433 O O . ARG A 1 178 ? 7.938 13.135 10.025 1.00 91.75 178 ARG A O 1
ATOM 1440 N N . ARG A 1 179 ? 10.018 12.356 9.692 1.00 89.94 179 ARG A N 1
ATOM 1441 C CA . ARG A 1 179 ? 10.370 13.333 8.651 1.00 89.94 179 ARG A CA 1
ATOM 1442 C C . ARG A 1 179 ? 9.459 13.191 7.430 1.00 89.94 179 ARG A C 1
ATOM 1444 O O . ARG A 1 179 ? 8.872 14.173 6.984 1.00 89.94 179 ARG A O 1
ATOM 1451 N N . ALA A 1 180 ? 9.273 11.967 6.946 1.00 89.69 180 ALA A N 1
ATOM 1452 C CA . ALA A 1 180 ? 8.394 11.657 5.823 1.00 89.69 180 ALA A CA 1
ATOM 1453 C C . ALA A 1 180 ? 6.932 12.071 6.083 1.00 89.69 180 ALA A C 1
ATOM 1455 O O . ALA A 1 180 ? 6.282 12.644 5.209 1.00 89.69 180 ALA A O 1
ATOM 1456 N N . ALA A 1 181 ? 6.428 11.839 7.297 1.00 89.38 181 ALA A N 1
ATOM 1457 C CA . ALA A 1 181 ? 5.069 12.191 7.696 1.00 89.38 181 ALA A CA 1
ATOM 1458 C C . ALA A 1 181 ? 4.857 13.708 7.841 1.00 89.38 181 ALA A C 1
ATOM 1460 O O . ALA A 1 181 ? 3.850 14.241 7.370 1.00 89.38 181 ALA A O 1
ATOM 1461 N N . LEU A 1 182 ? 5.786 14.397 8.515 1.00 87.19 182 LEU A N 1
ATOM 1462 C CA . LEU A 1 182 ? 5.638 15.807 8.886 1.00 87.19 182 LEU A CA 1
ATOM 1463 C C . LEU A 1 182 ? 6.019 16.771 7.760 1.00 87.19 182 LEU A C 1
ATOM 1465 O O . LEU A 1 182 ? 5.345 17.782 7.591 1.00 87.19 182 LEU A O 1
ATOM 1469 N N . GLU A 1 183 ? 7.087 16.482 7.014 1.00 85.19 183 GLU A N 1
ATOM 1470 C CA . GLU A 1 183 ? 7.619 17.395 5.991 1.00 85.19 183 GLU A CA 1
ATOM 1471 C C . GLU A 1 183 ? 7.098 17.061 4.590 1.00 85.19 183 GLU A C 1
ATOM 1473 O O . GLU A 1 183 ? 6.816 17.961 3.802 1.00 85.19 183 GLU A O 1
ATOM 1478 N N . PHE A 1 184 ? 6.954 15.770 4.275 1.00 82.88 184 PHE A N 1
ATOM 1479 C CA . PHE A 1 184 ? 6.627 15.306 2.920 1.00 82.88 184 PHE A CA 1
ATOM 1480 C C . PHE A 1 184 ? 5.194 14.809 2.773 1.00 82.88 184 PHE A C 1
ATOM 1482 O O . PHE A 1 184 ? 4.740 14.599 1.650 1.00 82.88 184 PHE A O 1
ATOM 1489 N N . HIS A 1 185 ? 4.478 14.655 3.889 1.00 83.25 185 HIS A N 1
ATOM 1490 C CA . HIS A 1 185 ? 3.112 14.151 3.918 1.00 83.25 185 HIS A CA 1
ATOM 1491 C C . HIS A 1 185 ? 2.944 12.816 3.169 1.00 83.25 185 HIS A C 1
ATOM 1493 O O . HIS A 1 185 ? 1.935 12.594 2.498 1.00 83.25 185 HIS A O 1
ATOM 1499 N N . ASP A 1 186 ? 3.942 11.929 3.278 1.00 85.62 186 ASP A N 1
ATOM 1500 C CA . ASP A 1 186 ? 3.867 10.587 2.699 1.00 85.62 186 ASP A CA 1
ATOM 1501 C C . ASP A 1 186 ? 2.721 9.796 3.366 1.00 85.62 186 ASP A C 1
ATOM 1503 O O . ASP A 1 186 ? 2.716 9.671 4.593 1.00 85.62 186 ASP A O 1
ATOM 1507 N N . PRO A 1 187 ? 1.745 9.258 2.608 1.00 87.62 187 PRO A N 1
ATOM 1508 C CA . PRO A 1 187 ? 0.545 8.652 3.194 1.00 87.62 187 PRO A CA 1
ATOM 1509 C C . PRO A 1 187 ? 0.819 7.441 4.095 1.00 87.62 187 PRO A C 1
ATOM 1511 O O . PRO A 1 187 ? 0.125 7.233 5.094 1.00 87.62 187 PRO A O 1
ATOM 1514 N N . VAL A 1 188 ? 1.832 6.640 3.757 1.00 88.94 188 VAL A N 1
ATOM 1515 C CA . VAL A 1 188 ? 2.206 5.463 4.550 1.00 88.94 188 VAL A CA 1
ATOM 1516 C C . VAL A 1 188 ? 2.880 5.929 5.835 1.00 88.94 188 VAL A C 1
ATOM 1518 O O . VAL A 1 188 ? 2.440 5.571 6.924 1.00 88.94 188 VAL A O 1
ATOM 1521 N N . ALA A 1 189 ? 3.868 6.819 5.721 1.00 91.25 189 ALA A N 1
ATOM 1522 C CA . ALA A 1 189 ? 4.579 7.352 6.875 1.00 91.25 189 ALA A CA 1
ATOM 1523 C C . ALA A 1 189 ? 3.665 8.140 7.822 1.00 91.25 189 ALA A C 1
ATOM 1525 O O . ALA A 1 189 ? 3.836 8.062 9.034 1.00 91.25 189 ALA A O 1
ATOM 1526 N N . MET A 1 190 ? 2.678 8.876 7.298 1.00 90.88 190 MET A N 1
ATOM 1527 C CA . MET A 1 190 ? 1.661 9.554 8.106 1.00 90.88 190 MET A CA 1
ATOM 1528 C C . MET A 1 190 ? 0.904 8.580 9.003 1.00 90.88 190 MET A C 1
ATOM 1530 O O . MET A 1 190 ? 0.707 8.862 10.185 1.00 90.88 190 MET A O 1
ATOM 1534 N N . THR A 1 191 ? 0.503 7.443 8.438 1.00 92.69 191 THR A N 1
ATOM 1535 C CA . THR A 1 191 ? -0.234 6.395 9.147 1.00 92.69 191 THR A CA 1
ATOM 1536 C C . THR A 1 191 ? 0.660 5.727 10.192 1.00 92.69 191 THR A C 1
ATOM 1538 O O . THR A 1 191 ? 0.283 5.654 11.359 1.00 92.69 191 THR A O 1
ATOM 1541 N N . ASP A 1 192 ? 1.881 5.340 9.816 1.00 92.25 192 ASP A N 1
ATOM 1542 C CA . ASP A 1 192 ? 2.850 4.708 10.722 1.00 92.25 192 ASP A CA 1
ATOM 1543 C C . ASP A 1 192 ? 3.257 5.646 11.878 1.00 92.25 192 ASP A C 1
ATOM 1545 O O . ASP A 1 192 ? 3.339 5.235 13.039 1.00 92.25 192 ASP A O 1
ATOM 1549 N N . TYR A 1 193 ? 3.462 6.935 11.586 1.00 92.69 193 TYR A N 1
ATOM 1550 C CA . TYR A 1 193 ? 3.759 7.961 12.588 1.00 92.69 193 TYR A CA 1
ATOM 1551 C C . TYR A 1 193 ? 2.588 8.165 13.554 1.00 92.69 193 TYR A C 1
ATOM 1553 O O . TYR A 1 193 ? 2.788 8.192 14.770 1.00 92.69 193 TYR A O 1
ATOM 1561 N N . ALA A 1 194 ? 1.366 8.273 13.025 1.00 93.25 194 ALA A N 1
ATOM 1562 C CA . ALA A 1 194 ? 0.148 8.383 13.818 1.00 93.25 194 ALA A CA 1
ATOM 1563 C C . ALA A 1 194 ? -0.028 7.191 14.768 1.00 93.25 194 ALA A C 1
ATOM 1565 O O . ALA A 1 194 ? -0.314 7.391 15.948 1.00 93.25 194 ALA A O 1
ATOM 1566 N N . ILE A 1 195 ? 0.184 5.968 14.272 1.00 93.44 195 ILE A N 1
ATOM 1567 C CA . ILE A 1 195 ? 0.119 4.734 15.063 1.00 93.44 195 ILE A CA 1
ATOM 1568 C C . ILE A 1 195 ? 1.173 4.743 16.172 1.00 93.44 195 ILE A C 1
ATOM 1570 O O . ILE A 1 195 ? 0.836 4.524 17.333 1.00 93.44 195 ILE A O 1
ATOM 1574 N N . THR A 1 196 ? 2.423 5.074 15.840 1.00 91.50 196 THR A N 1
ATOM 1575 C CA . THR A 1 196 ? 3.518 5.159 16.822 1.00 91.50 196 THR A CA 1
ATOM 1576 C C . THR A 1 196 ? 3.182 6.153 17.937 1.00 91.50 196 THR A C 1
ATOM 1578 O O . THR A 1 196 ? 3.455 5.911 19.110 1.00 91.50 196 THR A O 1
ATOM 1581 N N . LEU A 1 197 ? 2.532 7.273 17.605 1.00 90.50 197 LEU A N 1
ATOM 1582 C CA . LEU A 1 197 ? 2.149 8.277 18.592 1.00 90.50 197 LEU A CA 1
ATOM 1583 C C . LEU A 1 197 ? 1.080 7.772 19.576 1.00 90.50 197 LEU A C 1
ATOM 1585 O O . LEU A 1 197 ? 1.059 8.234 20.720 1.00 90.50 197 LEU A O 1
ATOM 1589 N N . LEU A 1 198 ? 0.226 6.820 19.185 1.00 90.31 198 LEU A N 1
ATOM 1590 C CA . LEU A 1 198 ? -0.774 6.232 20.087 1.00 90.31 198 LEU A CA 1
ATOM 1591 C C . LEU A 1 198 ? -0.137 5.496 21.272 1.00 90.31 198 LEU A C 1
ATOM 1593 O O . LEU A 1 198 ? -0.707 5.511 22.369 1.00 90.31 198 LEU A O 1
ATOM 1597 N N . GLU A 1 199 ? 1.044 4.911 21.059 1.00 88.44 199 GLU A N 1
ATOM 1598 C CA . GLU A 1 199 ? 1.839 4.211 22.078 1.00 88.44 199 GLU A CA 1
ATOM 1599 C C . GLU A 1 199 ? 2.512 5.176 23.065 1.00 88.44 199 GLU A C 1
ATOM 1601 O O . GLU A 1 199 ? 2.951 4.771 24.139 1.00 88.44 199 GLU A O 1
ATOM 1606 N N . THR A 1 200 ? 2.565 6.467 22.732 1.00 88.12 200 THR A N 1
ATOM 1607 C CA . THR A 1 200 ? 3.129 7.506 23.599 1.00 88.12 200 THR A CA 1
ATOM 1608 C C . THR A 1 200 ? 2.071 8.137 24.507 1.00 88.12 200 THR A C 1
ATOM 1610 O O . THR A 1 200 ? 0.865 8.078 24.253 1.00 88.12 200 THR A O 1
ATOM 1613 N N . GLU A 1 201 ? 2.522 8.842 25.543 1.00 86.88 201 GLU A N 1
ATOM 1614 C CA . GLU A 1 201 ? 1.665 9.657 26.419 1.00 86.88 201 GLU A CA 1
ATOM 1615 C C . GLU A 1 201 ? 1.422 11.078 25.867 1.00 86.88 201 GLU A C 1
ATOM 1617 O O . GLU A 1 201 ? 1.155 12.016 26.620 1.00 86.88 201 GLU A O 1
ATOM 1622 N N . SER A 1 202 ? 1.529 11.275 24.544 1.00 82.31 202 SER A N 1
ATOM 1623 C CA . SER A 1 202 ? 1.313 12.596 23.947 1.00 82.31 202 SER A CA 1
ATOM 1624 C C . SER A 1 202 ? -0.137 13.067 24.150 1.00 82.31 202 SER A C 1
ATOM 1626 O O . SER A 1 202 ? -1.076 12.355 23.775 1.00 82.31 202 SER A O 1
ATOM 1628 N N . PRO A 1 203 ? -0.364 14.287 24.676 1.00 77.56 203 PRO A N 1
ATOM 1629 C CA . PRO A 1 203 ? -1.699 14.764 25.045 1.00 77.56 203 PRO A CA 1
ATOM 1630 C C . PRO A 1 203 ? -2.636 14.979 23.849 1.00 77.56 203 PRO A C 1
ATOM 1632 O O . PRO A 1 203 ? -3.844 15.080 24.042 1.00 77.56 203 PRO A O 1
ATOM 1635 N N . ASN A 1 204 ? -2.096 15.068 22.630 1.00 82.81 204 ASN A N 1
ATOM 1636 C CA . ASN A 1 204 ? -2.841 15.284 21.387 1.00 82.81 204 ASN A CA 1
ATOM 1637 C C . ASN A 1 204 ? -2.807 14.072 20.436 1.00 82.81 204 ASN A C 1
ATOM 1639 O O . ASN A 1 204 ? -3.026 14.226 19.232 1.00 82.81 204 ASN A O 1
ATOM 1643 N N . LYS A 1 205 ? -2.464 12.877 20.942 1.00 88.19 205 LYS A N 1
ATOM 1644 C CA . LYS A 1 205 ? -2.210 11.702 20.096 1.00 88.19 205 LYS A CA 1
ATOM 1645 C C . LYS A 1 205 ? -3.400 11.300 19.229 1.00 88.19 205 LYS A C 1
ATOM 1647 O O . LYS A 1 205 ? -3.198 10.953 18.073 1.00 88.19 205 LYS A O 1
ATOM 1652 N N . TYR A 1 206 ? -4.625 11.410 19.742 1.00 88.25 206 TYR A N 1
ATOM 1653 C CA . TYR A 1 206 ? -5.832 11.058 18.990 1.00 88.25 206 TYR A CA 1
ATOM 1654 C C . TYR A 1 206 ? -6.190 12.096 17.924 1.00 88.25 206 TYR A C 1
ATOM 1656 O O . TYR A 1 206 ? -6.642 11.722 16.848 1.00 88.25 206 TYR A O 1
ATOM 1664 N N . GLU A 1 207 ? -5.949 13.387 18.171 1.00 85.44 207 GLU A N 1
ATOM 1665 C CA . GLU A 1 207 ? -6.158 14.422 17.153 1.00 85.44 207 GLU A CA 1
ATOM 1666 C C . GLU A 1 207 ? -5.131 14.332 16.028 1.00 85.44 207 GLU A C 1
ATOM 1668 O O . GLU A 1 207 ? -5.480 14.492 14.860 1.00 85.44 207 GLU A O 1
ATOM 1673 N N . VAL A 1 208 ? -3.867 14.066 16.373 1.00 88.31 208 VAL A N 1
ATOM 1674 C CA . VAL A 1 208 ? -2.824 13.824 15.371 1.00 88.31 208 VAL A CA 1
ATOM 1675 C C . VAL A 1 208 ? -3.146 12.556 14.589 1.00 88.31 208 VAL A C 1
ATOM 1677 O O . VAL A 1 208 ? -3.075 12.582 13.364 1.00 88.31 208 VAL A O 1
ATOM 1680 N N . TYR A 1 209 ? -3.561 11.487 15.274 1.00 92.62 209 TYR A N 1
ATOM 1681 C CA . TYR A 1 209 ? -3.965 10.241 14.636 1.00 92.62 209 TYR A CA 1
ATOM 1682 C C . TYR A 1 209 ? -5.081 10.463 13.618 1.00 92.62 209 TYR A C 1
ATOM 1684 O O . TYR A 1 209 ? -4.910 10.155 12.442 1.00 92.62 209 TYR A O 1
ATOM 1692 N N . GLU A 1 210 ? -6.190 11.065 14.046 1.00 91.06 210 GLU A N 1
ATOM 1693 C CA . GLU A 1 210 ? -7.335 11.328 13.179 1.00 91.06 210 GLU A CA 1
ATOM 1694 C C . GLU A 1 210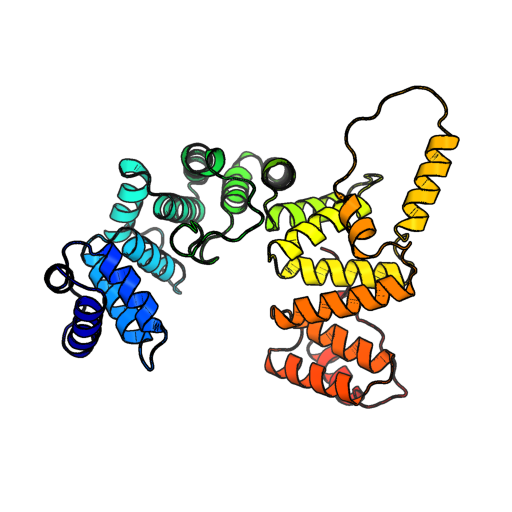 ? -6.934 12.174 11.963 1.00 91.06 210 GLU A C 1
ATOM 1696 O O . GLU A 1 210 ? -7.240 11.808 10.830 1.00 91.06 210 GLU A O 1
ATOM 1701 N N . ALA A 1 211 ? -6.183 13.261 12.168 1.00 86.44 211 ALA A N 1
ATOM 1702 C CA . ALA A 1 211 ? -5.777 14.152 11.085 1.00 86.44 211 ALA A CA 1
ATOM 1703 C C . ALA A 1 211 ? -4.843 13.475 10.064 1.00 86.44 211 ALA A C 1
ATOM 1705 O O . ALA A 1 211 ? -5.011 13.650 8.852 1.00 86.44 211 ALA A O 1
ATOM 1706 N N . PHE A 1 212 ? -3.853 12.715 10.538 1.00 89.56 212 PHE A N 1
ATOM 1707 C CA . PHE A 1 212 ? -2.848 12.080 9.684 1.00 89.56 212 PHE A CA 1
ATOM 1708 C C . PHE A 1 212 ? -3.425 10.875 8.946 1.00 89.56 212 PHE A C 1
ATOM 1710 O O . PHE A 1 212 ? -3.224 10.755 7.740 1.00 89.56 212 PHE A O 1
ATOM 1717 N N . VAL A 1 213 ? -4.196 10.030 9.634 1.00 92.12 213 VAL A N 1
ATOM 1718 C CA . VAL A 1 213 ? -4.837 8.860 9.023 1.00 92.12 213 VAL A CA 1
ATOM 1719 C C . VAL A 1 213 ? -5.919 9.296 8.033 1.00 92.12 213 VAL A C 1
ATOM 1721 O O . VAL A 1 213 ? -5.965 8.764 6.927 1.00 92.12 213 VAL A O 1
ATOM 1724 N N . ALA A 1 214 ? -6.722 10.323 8.339 1.00 88.38 214 ALA A N 1
ATOM 1725 C CA . ALA A 1 214 ? -7.663 10.882 7.366 1.00 88.38 214 ALA A CA 1
ATOM 1726 C C . ALA A 1 214 ? -6.944 11.438 6.131 1.00 88.38 214 ALA A C 1
ATOM 1728 O O . ALA A 1 214 ? -7.310 11.105 5.005 1.00 88.38 214 ALA A O 1
ATOM 1729 N N . SER A 1 215 ? -5.876 12.219 6.321 1.00 85.81 215 SER A N 1
ATOM 1730 C CA . SER A 1 215 ? -5.079 12.743 5.204 1.00 85.81 215 SER A CA 1
ATOM 1731 C C . SER A 1 215 ? -4.489 11.620 4.345 1.00 85.81 215 SER A C 1
ATOM 1733 O O . SER A 1 215 ? -4.565 11.681 3.120 1.00 85.81 215 SER A O 1
ATOM 1735 N N . ALA A 1 216 ? -3.960 10.565 4.969 1.00 88.81 216 ALA A N 1
ATOM 1736 C CA . ALA A 1 216 ? -3.450 9.392 4.268 1.00 88.81 216 ALA A CA 1
ATOM 1737 C C . ALA A 1 216 ? -4.550 8.667 3.475 1.00 88.81 216 ALA A C 1
ATOM 1739 O O . ALA A 1 216 ? -4.332 8.282 2.322 1.00 88.81 216 ALA A O 1
ATOM 1740 N N . ALA A 1 217 ? -5.743 8.528 4.059 1.00 87.94 217 ALA A N 1
ATOM 1741 C CA . ALA A 1 217 ? -6.893 7.919 3.406 1.00 87.94 217 ALA A CA 1
ATOM 1742 C C . ALA A 1 217 ? -7.335 8.715 2.163 1.00 87.94 217 ALA A C 1
ATOM 1744 O O . ALA A 1 217 ? -7.539 8.121 1.101 1.00 87.94 217 ALA A O 1
ATOM 1745 N N . PHE A 1 218 ? -7.384 10.053 2.245 1.00 82.25 218 PHE A N 1
ATOM 1746 C CA . PHE A 1 218 ? -7.671 10.925 1.093 1.00 82.25 218 PHE A CA 1
ATOM 1747 C C . PHE A 1 218 ? -6.601 10.865 0.008 1.00 82.25 218 PHE A C 1
ATOM 1749 O O . PHE A 1 218 ? -6.930 10.907 -1.176 1.00 82.25 218 PHE A O 1
ATOM 1756 N N . SER A 1 219 ? -5.339 10.689 0.394 1.00 78.75 219 SER A N 1
ATOM 1757 C CA . SER A 1 219 ? -4.231 10.456 -0.539 1.00 78.75 219 SER A CA 1
ATOM 1758 C C . SER A 1 219 ? -4.245 9.052 -1.165 1.00 78.75 219 SER A C 1
ATOM 1760 O O . SER A 1 219 ? -3.368 8.717 -1.958 1.00 78.75 219 SER A O 1
ATOM 1762 N N . GLY A 1 220 ? -5.237 8.219 -0.836 1.00 77.50 220 GLY A N 1
ATOM 1763 C CA . GLY A 1 220 ? -5.465 6.919 -1.456 1.00 77.50 220 GLY A CA 1
ATOM 1764 C C . GLY A 1 220 ? -4.887 5.726 -0.698 1.00 77.50 220 GLY A C 1
ATOM 1765 O O . GLY A 1 220 ? -5.063 4.604 -1.175 1.00 77.50 220 GLY A O 1
ATOM 1766 N N . HIS A 1 221 ? -4.271 5.920 0.476 1.00 86.69 221 HIS A N 1
ATOM 1767 C CA . HIS A 1 221 ? -3.747 4.825 1.295 1.00 86.69 221 HIS A CA 1
ATOM 1768 C C . HIS A 1 221 ? -4.892 3.967 1.858 1.00 86.69 221 HIS A C 1
ATOM 1770 O O . HIS A 1 221 ? -5.553 4.329 2.831 1.00 86.69 221 HIS A O 1
ATOM 1776 N N . SER A 1 222 ? -5.149 2.818 1.229 1.00 87.50 222 SER A N 1
ATOM 1777 C CA . SER A 1 222 ? -6.304 1.969 1.548 1.00 87.50 222 SER A CA 1
ATOM 1778 C C . SER A 1 222 ? -6.376 1.495 3.009 1.00 87.50 222 SER A C 1
ATOM 1780 O O . SER A 1 222 ? -7.467 1.569 3.578 1.00 87.50 222 SER A O 1
ATOM 1782 N N . PRO A 1 223 ? -5.276 1.063 3.663 1.00 91.81 223 PRO A N 1
ATOM 1783 C CA . PRO A 1 223 ? -5.311 0.680 5.077 1.00 91.81 223 PRO A CA 1
ATOM 1784 C C . PRO A 1 223 ? -5.780 1.802 6.013 1.00 91.81 223 PRO A C 1
ATOM 1786 O O . PRO A 1 223 ? -6.519 1.528 6.958 1.00 91.81 223 PRO A O 1
ATOM 1789 N N . ALA A 1 224 ? -5.447 3.065 5.718 1.00 93.44 224 ALA A N 1
ATOM 1790 C CA . ALA A 1 224 ? -5.889 4.195 6.536 1.00 93.44 224 ALA A CA 1
ATOM 1791 C C . ALA A 1 224 ? -7.417 4.345 6.578 1.00 93.44 224 ALA A C 1
ATOM 1793 O O . ALA A 1 224 ? -7.948 4.726 7.616 1.00 93.44 224 ALA A O 1
ATOM 1794 N N . CYS A 1 225 ? -8.138 3.987 5.506 1.00 93.94 225 CYS A N 1
ATOM 1795 C CA . CYS A 1 225 ? -9.608 4.011 5.509 1.00 93.94 225 CYS A CA 1
ATOM 1796 C C . CYS A 1 225 ? -10.170 3.084 6.600 1.00 93.94 225 CYS A C 1
ATOM 1798 O O . CYS A 1 225 ? -11.057 3.463 7.358 1.00 93.94 225 CYS A O 1
ATOM 1800 N N . PHE A 1 226 ? -9.608 1.877 6.712 1.00 95.56 226 PHE A N 1
ATOM 1801 C CA . PHE A 1 226 ? -10.023 0.882 7.700 1.00 95.56 226 PHE A CA 1
ATOM 1802 C C . PHE A 1 226 ? -9.672 1.297 9.131 1.00 95.56 226 PHE A C 1
ATOM 1804 O O . PHE A 1 226 ? -10.496 1.187 10.037 1.00 95.56 226 PHE A O 1
ATOM 1811 N N . TYR A 1 227 ? -8.465 1.818 9.334 1.00 96.50 227 TYR A N 1
ATOM 1812 C CA . TYR A 1 227 ? -8.022 2.317 10.633 1.00 96.50 227 TYR A CA 1
ATOM 1813 C C . TYR A 1 227 ? -8.856 3.506 11.120 1.00 96.50 227 TYR A C 1
ATOM 1815 O O . TYR A 1 227 ? -9.270 3.537 12.281 1.00 96.50 227 TYR A O 1
ATOM 1823 N N . LEU A 1 228 ? -9.194 4.429 10.218 1.00 95.31 228 LEU A N 1
ATOM 1824 C CA . LEU A 1 228 ? -10.084 5.544 10.519 1.00 95.31 228 LEU A CA 1
ATOM 1825 C C . LEU A 1 228 ? -11.508 5.074 10.846 1.00 95.31 228 LEU A C 1
ATOM 1827 O O . LEU A 1 228 ? -12.100 5.555 11.812 1.00 95.31 228 LEU A O 1
ATOM 1831 N N . ALA A 1 229 ? -12.032 4.089 10.109 1.00 96.06 229 ALA A N 1
ATOM 1832 C CA . ALA A 1 229 ? -13.331 3.482 10.397 1.00 96.06 229 ALA A CA 1
ATOM 1833 C C . ALA A 1 229 ? -13.372 2.855 11.800 1.00 96.06 229 ALA A C 1
ATOM 1835 O O . ALA A 1 229 ? -14.293 3.119 12.575 1.00 96.06 229 ALA A O 1
ATOM 1836 N N . ASN A 1 230 ? -12.336 2.093 12.168 1.00 96.94 230 ASN A N 1
ATOM 1837 C CA . ASN A 1 230 ? -12.199 1.510 13.504 1.00 96.94 230 ASN A CA 1
ATOM 1838 C C . ASN A 1 230 ? -12.119 2.589 14.593 1.00 96.94 230 ASN A C 1
ATOM 1840 O O . ASN A 1 230 ? -12.765 2.465 15.637 1.00 96.94 230 ASN A O 1
ATOM 1844 N N . PHE A 1 231 ? -11.363 3.663 14.353 1.00 95.56 231 PHE A N 1
ATOM 1845 C CA . PHE A 1 231 ? -11.254 4.791 15.276 1.00 95.56 231 PHE A CA 1
ATOM 1846 C C . PHE A 1 231 ? -12.604 5.484 15.503 1.00 95.56 231 PHE A C 1
ATOM 1848 O O . PHE A 1 231 ? -13.000 5.708 16.651 1.00 95.56 231 PHE A O 1
ATOM 1855 N N . TYR A 1 232 ? -13.363 5.753 14.441 1.00 95.12 232 TYR A N 1
ATOM 1856 C CA . TYR A 1 232 ? -14.698 6.344 14.547 1.00 95.12 232 TYR A CA 1
ATOM 1857 C C . TYR A 1 232 ? -15.719 5.407 15.171 1.00 95.12 232 TYR A C 1
ATOM 1859 O O . TYR A 1 232 ? -16.507 5.845 16.011 1.00 95.12 232 TYR A O 1
ATOM 1867 N N . TYR A 1 233 ? -15.662 4.112 14.864 1.00 95.94 233 TYR A N 1
ATOM 1868 C CA . TYR A 1 233 ? -16.523 3.136 15.515 1.00 95.94 233 TYR A CA 1
ATOM 1869 C C . TYR A 1 233 ? -16.278 3.122 17.027 1.00 95.94 233 TYR A C 1
ATOM 1871 O O . TYR A 1 233 ? -17.216 3.275 17.804 1.00 95.94 233 TYR A O 1
ATOM 1879 N N . ARG A 1 234 ? -15.021 3.032 17.466 1.00 95.06 234 ARG A N 1
ATOM 1880 C CA . ARG A 1 234 ? -14.662 3.037 18.895 1.00 95.06 234 ARG A CA 1
ATOM 1881 C C . ARG A 1 234 ? -15.004 4.361 19.582 1.00 95.06 234 ARG A C 1
ATOM 1883 O O . ARG A 1 234 ? -15.505 4.357 20.704 1.00 95.06 234 ARG A O 1
ATOM 1890 N N . THR A 1 235 ? -14.855 5.484 18.879 1.00 93.31 235 THR A N 1
ATOM 1891 C CA . THR A 1 235 ? -15.347 6.793 19.344 1.00 93.31 235 THR A CA 1
ATOM 1892 C C . THR A 1 235 ? -16.866 6.774 19.536 1.00 93.31 235 THR A C 1
ATOM 1894 O O . THR A 1 235 ? -17.361 7.235 20.559 1.00 93.31 235 THR A O 1
ATOM 1897 N N . SER A 1 236 ? -17.633 6.168 18.622 1.00 93.88 236 SER A N 1
ATOM 1898 C CA . SER A 1 236 ? -19.092 6.023 18.772 1.00 93.88 236 SER A CA 1
ATOM 1899 C C . SER A 1 236 ? -19.507 5.171 19.976 1.00 93.88 236 SER A C 1
ATOM 1901 O O . SER A 1 236 ? -20.569 5.399 20.544 1.00 93.88 236 SER A O 1
ATOM 1903 N N . GLN A 1 237 ? -18.656 4.227 20.390 1.00 93.62 237 GLN A N 1
ATOM 1904 C CA . GLN A 1 237 ? -18.861 3.395 21.580 1.00 93.62 237 GLN A CA 1
ATOM 1905 C C . GLN A 1 237 ? -18.430 4.090 22.886 1.00 93.62 237 GLN A C 1
ATOM 1907 O O . GLN A 1 237 ? -18.564 3.508 23.958 1.00 93.62 237 GLN A O 1
ATOM 1912 N N . GLY A 1 238 ? -17.910 5.322 22.814 1.00 91.44 238 GLY A N 1
ATOM 1913 C CA . GLY A 1 238 ? -17.464 6.090 23.980 1.00 91.44 238 GLY A CA 1
ATOM 1914 C C . GLY A 1 238 ? -16.068 5.729 24.486 1.00 91.44 238 GLY A C 1
ATOM 1915 O O . GLY A 1 238 ? -15.688 6.151 25.574 1.00 91.44 238 GLY A O 1
ATOM 1916 N N . GLU A 1 239 ? -15.287 4.961 23.721 1.00 91.06 239 GLU A N 1
ATOM 1917 C CA . GLU A 1 239 ? -13.919 4.607 24.113 1.00 91.06 239 GLU A CA 1
ATOM 1918 C C . GLU A 1 239 ? -12.946 5.786 23.961 1.00 91.06 239 GLU A C 1
ATOM 1920 O O . GLU A 1 239 ? -12.016 5.950 24.753 1.00 91.06 239 GLU A O 1
ATOM 1925 N N . PHE A 1 240 ? -13.185 6.635 22.961 1.00 88.12 240 PHE A N 1
ATOM 1926 C CA . PHE A 1 240 ? -12.448 7.874 22.741 1.00 88.12 240 PHE A CA 1
ATOM 1927 C C . PHE A 1 240 ? -13.377 9.074 22.907 1.00 88.12 240 PHE A C 1
ATOM 1929 O O . PHE A 1 240 ? -14.555 9.010 22.556 1.00 88.12 240 PHE A O 1
ATOM 1936 N N . LEU A 1 241 ? -12.825 10.182 23.409 1.00 84.50 241 LEU A N 1
ATOM 1937 C CA . LEU A 1 241 ? -13.545 11.452 23.487 1.00 84.50 241 LEU A CA 1
ATOM 1938 C C . LEU A 1 241 ? -13.879 11.947 22.082 1.00 84.50 241 LEU A C 1
ATOM 1940 O O . LEU A 1 241 ? -13.011 11.949 21.202 1.00 84.50 241 LEU A O 1
ATOM 1944 N N . THR A 1 242 ? -15.098 12.439 21.905 1.00 83.31 242 THR A N 1
ATOM 1945 C CA . THR A 1 242 ? -15.515 13.168 20.706 1.00 83.31 242 THR A CA 1
ATOM 1946 C C . THR A 1 242 ? -14.686 14.436 20.527 1.00 83.31 242 THR A C 1
ATOM 1948 O O . THR A 1 242 ? -14.100 14.977 21.470 1.00 83.31 242 THR A O 1
ATOM 1951 N N . GLU A 1 243 ? -14.652 14.965 19.308 1.00 74.62 243 GLU A N 1
ATOM 1952 C CA . GLU A 1 243 ? -14.003 16.244 19.034 1.00 74.62 243 GLU A CA 1
ATOM 1953 C C . GLU A 1 243 ? -14.500 17.365 19.967 1.00 74.62 243 GLU A C 1
ATOM 1955 O O . GLU A 1 243 ? -13.690 18.067 20.580 1.00 74.62 243 GLU A O 1
ATOM 1960 N N . ALA A 1 244 ? -15.817 17.490 20.150 1.00 73.56 244 ALA A N 1
ATOM 1961 C CA . ALA A 1 244 ? -16.416 18.511 21.007 1.00 73.56 244 ALA A CA 1
ATOM 1962 C C . ALA A 1 244 ? -15.932 18.413 22.465 1.00 73.56 244 ALA A C 1
ATOM 1964 O O . ALA A 1 244 ? -15.566 19.427 23.068 1.00 73.56 244 ALA A O 1
ATOM 1965 N N . GLU A 1 245 ? -15.855 17.198 23.010 1.00 79.31 245 GLU A N 1
ATOM 1966 C CA . GLU A 1 245 ? -15.342 16.937 24.358 1.00 79.31 245 GLU A CA 1
ATOM 1967 C C . GLU A 1 245 ? -13.848 17.262 24.470 1.00 79.31 245 GLU A C 1
ATOM 1969 O O . GLU A 1 245 ? -13.423 17.902 25.435 1.00 79.31 245 GLU A O 1
ATOM 1974 N N . ARG A 1 246 ? -13.042 16.907 23.458 1.00 77.69 246 ARG A N 1
ATOM 1975 C CA . ARG A 1 246 ? -11.609 17.251 23.416 1.00 77.69 246 ARG A CA 1
ATOM 1976 C C . ARG A 1 246 ? -11.397 18.766 23.412 1.00 77.69 246 ARG A C 1
ATOM 1978 O O . ARG A 1 246 ? -10.554 19.278 24.153 1.00 77.69 246 ARG A O 1
ATOM 1985 N N . HIS A 1 247 ? -12.171 19.508 22.619 1.00 72.38 247 HIS A N 1
ATOM 1986 C CA . HIS A 1 247 ? -12.089 20.970 22.567 1.00 72.38 247 HIS A CA 1
ATOM 1987 C C . HIS A 1 247 ? -12.609 21.647 23.838 1.00 72.38 247 HIS A C 1
ATOM 1989 O O . HIS A 1 247 ? -12.004 22.624 24.287 1.00 72.38 247 HIS A O 1
ATOM 1995 N N . SER A 1 248 ? -13.688 21.137 24.436 1.00 72.31 248 SER A N 1
ATOM 1996 C CA . SER A 1 248 ? -14.188 21.595 25.737 1.00 72.31 248 SER A CA 1
ATOM 1997 C C . SER A 1 248 ? -13.118 21.426 26.819 1.00 72.31 248 SER A C 1
ATOM 1999 O O . SER A 1 248 ? -12.723 22.416 27.435 1.00 72.31 248 SER A O 1
ATOM 2001 N N . LYS A 1 249 ? -12.521 20.233 26.934 1.00 73.00 249 LYS A N 1
ATOM 2002 C CA . LYS A 1 249 ? -11.439 19.947 27.886 1.00 73.00 249 LYS A CA 1
ATOM 2003 C C . LYS A 1 249 ? -10.207 20.829 27.665 1.00 73.00 249 LYS A C 1
ATOM 2005 O O . LYS A 1 249 ? -9.601 21.303 28.620 1.00 73.00 249 LYS A O 1
ATOM 2010 N N . LYS A 1 250 ? -9.844 21.121 26.408 1.00 71.50 250 LYS A N 1
ATOM 2011 C CA . LYS A 1 250 ? -8.775 22.089 26.090 1.00 71.50 250 LYS A CA 1
ATOM 2012 C C . LYS A 1 250 ? -9.111 23.502 26.556 1.00 71.50 250 LYS A C 1
ATOM 2014 O O . LYS A 1 250 ? -8.232 24.173 27.086 1.00 71.50 250 LYS A O 1
ATOM 2019 N N . ARG A 1 251 ? -10.352 23.965 26.366 1.00 64.31 251 ARG A N 1
ATOM 2020 C CA . ARG A 1 251 ? -10.798 25.282 26.852 1.00 64.31 251 ARG A CA 1
ATOM 2021 C C . ARG A 1 251 ? -10.787 25.340 28.374 1.00 64.31 251 ARG A C 1
ATOM 2023 O O . ARG A 1 251 ? -10.318 26.331 28.918 1.00 64.31 251 ARG A O 1
ATOM 2030 N N . GLU A 1 252 ? -11.244 24.294 29.052 1.00 64.62 252 GLU A N 1
ATOM 2031 C CA . GLU A 1 252 ? -11.187 24.187 30.513 1.00 64.62 252 GLU A CA 1
ATOM 2032 C C . GLU A 1 252 ? -9.743 24.210 31.022 1.00 64.62 252 GLU A C 1
ATOM 2034 O O . GLU A 1 252 ? -9.412 25.038 31.867 1.00 64.62 252 GLU A O 1
ATOM 2039 N N . ASN A 1 253 ? -8.857 23.405 30.431 1.00 64.00 253 ASN A N 1
ATOM 2040 C CA . ASN A 1 253 ? -7.435 23.381 30.777 1.00 64.00 253 ASN A CA 1
ATOM 2041 C C . ASN A 1 253 ? -6.740 24.723 30.492 1.00 64.00 253 ASN A C 1
ATOM 2043 O O . ASN A 1 253 ? -5.947 25.186 31.304 1.00 64.00 253 ASN A O 1
ATOM 2047 N N . ALA A 1 254 ? -7.048 25.382 29.371 1.00 59.84 254 ALA A N 1
ATOM 2048 C CA . ALA A 1 254 ? -6.500 26.697 29.031 1.00 59.84 254 ALA A CA 1
ATOM 2049 C C . ALA A 1 254 ? -7.032 27.811 29.948 1.00 59.84 254 ALA A C 1
ATOM 2051 O O . ALA A 1 254 ? -6.303 28.741 30.291 1.00 59.84 254 ALA A O 1
ATOM 2052 N N . ASN A 1 255 ? -8.293 27.713 30.373 1.00 57.59 255 ASN A N 1
ATOM 2053 C CA . ASN A 1 255 ? -8.888 28.632 31.338 1.00 57.59 255 ASN A CA 1
ATOM 2054 C C . ASN A 1 255 ? -8.340 28.406 32.756 1.00 57.59 255 ASN A C 1
ATOM 2056 O O . ASN A 1 255 ? -8.194 29.375 33.500 1.00 57.59 255 ASN A O 1
ATOM 2060 N N . ALA A 1 256 ? -7.989 27.164 33.107 1.00 54.44 256 ALA A N 1
ATOM 2061 C CA . ALA A 1 256 ? -7.289 26.815 34.341 1.00 54.44 256 ALA A CA 1
ATOM 2062 C C . ALA A 1 256 ? -5.810 27.255 34.323 1.00 54.44 256 ALA A C 1
ATOM 2064 O O . ALA A 1 256 ? -5.275 27.658 35.352 1.00 54.44 256 ALA A O 1
ATOM 2065 N N . ALA A 1 257 ? -5.163 27.250 33.154 1.00 53.44 257 ALA A N 1
ATOM 2066 C CA . ALA A 1 257 ? -3.757 27.610 32.957 1.00 53.44 257 ALA A CA 1
ATOM 2067 C C . ALA A 1 257 ? -3.532 29.096 32.607 1.00 53.44 257 ALA A C 1
ATOM 2069 O O . ALA A 1 257 ? -2.659 29.421 31.803 1.00 53.44 257 ALA A O 1
ATOM 2070 N N . ARG A 1 258 ? -4.304 30.030 33.184 1.00 44.88 258 ARG A N 1
ATOM 2071 C CA . ARG A 1 258 ? -4.125 31.474 32.935 1.00 44.88 258 ARG A CA 1
ATOM 2072 C C . ARG A 1 258 ? -2.782 32.006 33.474 1.00 44.88 258 ARG A C 1
ATOM 2074 O O . ARG A 1 258 ? -2.735 32.630 34.529 1.00 44.88 258 ARG A O 1
ATOM 2081 N N . SER A 1 259 ? -1.721 31.874 32.677 1.00 36.41 259 SER A N 1
ATOM 2082 C CA . SER A 1 259 ? -0.661 32.875 32.512 1.00 36.41 259 SER A CA 1
ATOM 2083 C C . SER A 1 259 ? 0.018 32.762 31.129 1.00 36.41 259 SER A C 1
ATOM 2085 O O . SER A 1 259 ? 0.545 31.730 30.745 1.00 36.41 259 SER A O 1
ATOM 2087 N N . VAL A 1 260 ? -0.030 33.891 30.408 1.00 34.34 260 VAL A N 1
ATOM 2088 C CA . VAL A 1 260 ? 0.875 34.389 29.349 1.00 34.34 260 VAL A CA 1
ATOM 2089 C C . VAL A 1 260 ? 1.061 33.582 28.044 1.00 34.34 260 VAL A C 1
ATOM 2091 O O . VAL A 1 260 ? 1.643 32.510 27.999 1.00 34.34 260 VAL A O 1
ATOM 2094 N N . TRP A 1 261 ? 0.614 34.233 26.958 1.00 37.72 261 TRP A N 1
ATOM 2095 C CA . TRP A 1 261 ? 1.146 34.267 25.586 1.00 37.72 261 TRP A CA 1
ATOM 2096 C C . TRP A 1 261 ? 2.094 33.151 25.120 1.00 37.72 261 TRP A C 1
ATOM 2098 O O . TRP A 1 261 ? 3.249 33.112 25.523 1.00 37.72 261 TRP A O 1
ATOM 2108 N N . LEU A 1 262 ? 1.634 32.393 24.117 1.00 31.11 262 LEU A N 1
ATOM 2109 C CA . LEU A 1 262 ? 2.268 32.175 22.803 1.00 31.11 262 LEU A CA 1
ATOM 2110 C C . LEU A 1 262 ? 1.330 31.280 21.967 1.00 31.11 262 LEU A C 1
ATOM 2112 O O . LEU A 1 262 ? 0.948 30.197 22.399 1.00 31.11 262 LEU A O 1
ATOM 2116 N N . ARG A 1 263 ? 0.944 31.723 20.766 1.00 33.81 263 ARG A N 1
ATOM 2117 C CA . ARG A 1 263 ? 0.392 30.844 19.721 1.00 33.81 263 ARG A CA 1
ATOM 2118 C C . ARG A 1 263 ? 1.368 30.839 18.553 1.00 33.81 263 ARG A C 1
ATOM 2120 O O . ARG A 1 263 ? 1.673 31.913 18.036 1.00 33.81 263 ARG A O 1
ATOM 2127 N N . PRO A 1 264 ? 1.801 29.654 18.110 1.00 35.44 264 PRO A N 1
ATOM 2128 C CA . PRO A 1 264 ? 1.934 29.433 16.676 1.00 35.44 264 PRO A CA 1
ATOM 2129 C C . PRO A 1 264 ? 1.213 28.158 16.211 1.00 35.44 264 PRO A C 1
ATOM 2131 O O . PRO A 1 264 ? 1.251 27.127 16.874 1.00 35.44 264 PRO A O 1
ATOM 2134 N N . PHE A 1 265 ? 0.632 28.284 15.015 1.00 27.64 265 PHE A N 1
ATOM 2135 C CA . PHE A 1 265 ? 0.046 27.275 14.126 1.00 27.64 265 PHE A CA 1
ATOM 2136 C C . PHE A 1 265 ? -1.263 26.591 14.550 1.00 27.64 265 PHE A C 1
ATOM 2138 O O . PHE A 1 265 ? -1.325 25.706 15.400 1.00 27.64 265 PHE A O 1
ATOM 2145 N N . GLU A 1 266 ? -2.329 27.006 13.864 1.00 33.91 266 GLU A N 1
ATOM 2146 C CA . GLU A 1 266 ? -3.602 26.301 13.802 1.00 33.91 266 GLU A CA 1
ATOM 2147 C C . GLU A 1 266 ? -3.420 24.950 13.100 1.00 33.91 266 GLU A C 1
ATOM 2149 O O . GLU A 1 266 ? -2.767 24.836 12.063 1.00 33.91 266 GLU A O 1
ATOM 2154 N N . SER A 1 267 ? -3.981 23.919 13.726 1.00 40.88 267 SER A N 1
ATOM 2155 C CA . SER A 1 267 ? -3.927 22.533 13.279 1.00 40.88 267 SER A CA 1
ATOM 2156 C C . SER A 1 267 ? -4.733 22.330 11.993 1.00 40.88 267 SER A C 1
ATOM 2158 O O . SER A 1 267 ? -5.804 22.904 11.797 1.00 40.88 267 SER A O 1
ATOM 2160 N N . ILE A 1 268 ? -4.247 21.409 11.161 1.00 37.31 268 ILE A N 1
ATOM 2161 C CA . ILE A 1 268 ? -4.906 20.854 9.966 1.00 37.31 268 ILE A CA 1
ATOM 2162 C C . ILE A 1 268 ? -6.268 20.191 10.315 1.00 37.31 268 ILE A C 1
ATOM 2164 O O . ILE A 1 268 ? -7.047 19.859 9.426 1.00 37.31 268 ILE A O 1
ATOM 2168 N N . SER A 1 269 ? -6.628 20.091 11.604 1.00 43.84 269 SER A N 1
ATOM 2169 C CA . SER A 1 269 ? -7.944 19.659 12.105 1.00 43.84 269 SER A CA 1
ATOM 2170 C C . SER A 1 269 ? -9.139 20.517 11.653 1.00 43.84 269 SER A C 1
ATOM 2172 O O . SER A 1 269 ? -10.279 20.121 11.867 1.00 43.84 269 SER A O 1
ATOM 2174 N N . ASN A 1 270 ? -8.929 21.671 11.008 1.00 45.16 270 ASN A N 1
ATOM 2175 C CA . ASN A 1 270 ? -10.024 22.531 10.528 1.00 45.16 270 ASN A CA 1
ATOM 2176 C C . ASN A 1 270 ? -10.907 21.899 9.433 1.00 45.16 270 ASN A C 1
ATOM 2178 O O . ASN A 1 270 ? -12.005 22.389 9.181 1.00 45.16 270 ASN A O 1
ATOM 2182 N N . TRP A 1 271 ? -10.473 20.806 8.805 1.00 52.41 271 TRP A N 1
ATOM 2183 C CA . TRP A 1 271 ? -11.234 20.120 7.759 1.00 52.41 271 TRP A CA 1
ATOM 2184 C C . TRP A 1 271 ? -12.597 19.586 8.253 1.00 52.41 271 TRP A C 1
ATOM 2186 O O . TRP A 1 271 ? -13.609 19.771 7.574 1.00 52.41 271 TRP A O 1
ATOM 2196 N N . VAL A 1 272 ? -12.649 18.952 9.436 1.00 47.22 272 VAL A N 1
ATOM 2197 C CA . VAL A 1 272 ? -13.852 18.220 9.895 1.00 47.22 272 VAL A CA 1
ATOM 2198 C C . VAL A 1 272 ? -14.972 19.225 10.171 1.00 47.22 272 VAL A C 1
ATOM 2200 O O . VAL A 1 272 ? -16.107 19.044 9.725 1.00 47.22 272 VAL A O 1
ATOM 2203 N N . TYR A 1 273 ? -14.600 20.366 10.760 1.00 43.81 273 TYR A N 1
ATOM 2204 C CA . TYR A 1 273 ? -15.448 21.545 10.914 1.00 43.81 273 TYR A CA 1
ATOM 2205 C C . TYR A 1 273 ? -15.964 22.097 9.584 1.00 43.81 273 TYR A C 1
ATOM 2207 O O . TYR A 1 273 ? -17.148 22.414 9.484 1.00 43.81 273 TYR A O 1
ATOM 2215 N N . THR A 1 274 ? -15.106 22.211 8.562 1.00 47.78 274 THR A N 1
ATOM 2216 C CA . THR A 1 274 ? -15.515 22.767 7.259 1.00 47.78 274 THR A CA 1
ATOM 2217 C C . THR A 1 274 ? -16.462 21.861 6.476 1.00 47.78 274 THR A C 1
ATOM 2219 O O . THR A 1 274 ? -17.314 22.377 5.759 1.00 47.78 274 THR A O 1
ATOM 2222 N N . VAL A 1 275 ? -16.347 20.535 6.617 1.00 48.69 275 VAL A N 1
ATOM 2223 C CA . VAL A 1 275 ? -17.192 19.579 5.880 1.00 48.69 275 VAL A CA 1
ATOM 2224 C C . VAL A 1 275 ? -18.529 19.334 6.587 1.00 48.69 275 VAL A C 1
ATOM 2226 O O . VAL A 1 275 ? -19.547 19.211 5.910 1.00 48.69 275 VAL A O 1
ATOM 2229 N N . PHE A 1 276 ? -18.566 19.303 7.926 1.00 52.06 276 PHE A N 1
ATOM 2230 C CA . PHE A 1 276 ? -19.763 18.873 8.667 1.00 52.06 276 PHE A CA 1
ATOM 2231 C C . PHE A 1 276 ? -20.466 19.970 9.483 1.00 52.06 276 PHE A C 1
ATOM 2233 O O . PHE A 1 276 ? -21.591 19.755 9.925 1.00 52.06 276 PHE A O 1
ATOM 2240 N N . ASN A 1 277 ? -19.853 21.149 9.649 1.00 49.91 277 ASN A N 1
ATOM 2241 C CA . ASN A 1 277 ? -20.417 22.381 10.233 1.00 49.91 277 ASN A CA 1
ATOM 2242 C C . ASN A 1 277 ? -21.199 22.242 11.569 1.00 49.91 277 ASN A C 1
ATOM 2244 O O . ASN A 1 277 ? -21.937 23.155 11.943 1.00 49.91 277 ASN A O 1
ATOM 2248 N N . GLN A 1 278 ? -21.050 21.129 12.304 1.00 56.16 278 GLN A N 1
ATOM 2249 C CA . GLN A 1 278 ? -21.671 20.860 13.607 1.00 56.16 278 GLN A CA 1
ATOM 2250 C C . GLN A 1 278 ? -20.789 19.933 14.467 1.00 56.16 278 GLN A C 1
ATOM 2252 O O . GLN A 1 278 ? -20.095 19.078 13.917 1.00 56.16 278 GLN A O 1
ATOM 2257 N N . PRO A 1 279 ? -20.810 20.076 15.810 1.00 64.75 279 PRO A N 1
ATOM 2258 C CA . PRO A 1 279 ? -20.150 19.135 16.710 1.00 64.75 279 PRO A CA 1
ATOM 2259 C C . PRO A 1 279 ? -20.745 17.733 16.541 1.00 64.75 279 PRO A C 1
ATOM 2261 O O . PRO A 1 279 ? -21.958 17.551 16.635 1.00 64.75 279 PRO A O 1
ATOM 2264 N N . MET A 1 280 ? -19.883 16.751 16.290 1.00 76.00 280 MET A N 1
ATOM 2265 C CA . MET A 1 280 ? -20.293 15.370 16.053 1.00 76.00 280 MET A CA 1
ATOM 2266 C C . MET A 1 280 ? -20.638 14.670 17.366 1.00 76.00 280 MET A C 1
ATOM 2268 O O . MET A 1 280 ? -19.815 14.604 18.280 1.00 76.00 280 MET A O 1
ATOM 2272 N N . ASP A 1 281 ? -21.845 14.116 17.443 1.00 84.06 281 ASP A N 1
ATOM 2273 C CA . ASP A 1 281 ? -22.243 13.203 18.511 1.00 84.06 281 ASP A CA 1
ATOM 2274 C C . ASP A 1 281 ? -21.782 11.762 18.214 1.00 84.06 281 ASP A C 1
ATOM 2276 O O . ASP A 1 281 ? -21.366 11.422 17.101 1.00 84.06 281 ASP A O 1
ATOM 2280 N N . HIS A 1 282 ? -21.879 10.873 19.207 1.00 87.69 282 HIS A N 1
ATOM 2281 C CA . HIS A 1 282 ? -21.514 9.461 19.041 1.00 87.69 282 HIS A CA 1
ATOM 2282 C C . HIS A 1 282 ? -22.265 8.781 17.885 1.00 87.69 282 HIS A C 1
ATOM 2284 O O . HIS A 1 282 ? -21.702 7.944 17.177 1.00 87.69 282 HIS A O 1
ATOM 2290 N N . LYS A 1 283 ? -23.521 9.169 17.637 1.00 89.06 283 LYS A N 1
ATOM 2291 C CA . LYS A 1 283 ? -24.319 8.636 16.527 1.00 89.06 283 LYS A CA 1
ATOM 2292 C C . LYS A 1 283 ? -23.749 9.045 15.167 1.00 89.06 283 LYS A C 1
ATOM 2294 O O . LYS A 1 283 ? -23.740 8.232 14.245 1.00 89.06 283 LYS A O 1
ATOM 2299 N N . THR A 1 284 ? -23.256 10.273 15.043 1.00 87.44 284 THR A N 1
ATOM 2300 C CA . THR A 1 284 ? -22.579 10.768 13.839 1.00 87.44 284 THR A CA 1
ATOM 2301 C C . THR A 1 284 ? -21.268 10.023 13.606 1.00 87.44 284 THR A C 1
ATOM 2303 O O . THR A 1 284 ? -21.028 9.573 12.489 1.00 87.44 284 THR A O 1
ATOM 2306 N N . TYR A 1 285 ? -20.482 9.767 14.658 1.00 89.81 285 TYR A N 1
ATOM 2307 C CA . TYR A 1 285 ? -19.283 8.925 14.553 1.00 89.81 285 TYR A CA 1
ATOM 2308 C C . TYR A 1 285 ? -19.591 7.495 14.085 1.00 89.81 285 TYR A C 1
ATOM 2310 O O . TYR A 1 285 ? -18.840 6.953 13.277 1.00 89.81 285 TYR A O 1
ATOM 2318 N N . ARG A 1 286 ? -20.708 6.887 14.519 1.00 93.00 286 ARG A N 1
ATOM 2319 C CA . ARG A 1 286 ? -21.115 5.558 14.018 1.00 93.00 286 ARG A CA 1
ATOM 2320 C C . ARG A 1 286 ? -21.403 5.585 12.516 1.00 93.00 286 ARG A C 1
ATOM 2322 O O . ARG A 1 286 ? -20.972 4.681 11.810 1.00 93.00 286 ARG A O 1
ATOM 2329 N N . LYS A 1 287 ? -22.101 6.615 12.024 1.00 90.44 287 LYS A N 1
ATOM 2330 C CA . LYS A 1 287 ? -22.369 6.774 10.583 1.00 90.44 287 LYS A CA 1
ATOM 2331 C C . LYS A 1 287 ? -21.078 6.941 9.787 1.00 90.44 287 LYS A C 1
ATOM 2333 O O . LYS A 1 287 ? -20.872 6.210 8.831 1.00 90.44 287 LYS A O 1
ATOM 2338 N N . LEU A 1 288 ? -20.179 7.813 10.250 1.00 90.81 288 LEU A N 1
ATOM 2339 C CA . LEU A 1 288 ? -18.865 7.985 9.629 1.00 90.81 288 LEU A CA 1
ATOM 2340 C C . LEU A 1 288 ? -18.080 6.674 9.592 1.00 90.81 288 LEU A C 1
ATOM 2342 O O . LEU A 1 288 ? -17.460 6.366 8.583 1.00 90.81 288 LEU A O 1
ATOM 2346 N N . ALA A 1 289 ? -18.115 5.884 10.666 1.00 95.06 289 ALA A N 1
ATOM 2347 C CA . ALA A 1 289 ? -17.467 4.580 10.671 1.00 95.06 289 ALA A CA 1
ATOM 2348 C C . ALA A 1 289 ? -18.004 3.673 9.553 1.00 95.06 289 ALA A C 1
ATOM 2350 O O . ALA A 1 289 ? -17.204 3.063 8.852 1.00 95.06 289 ALA A O 1
ATOM 2351 N N . ILE A 1 290 ? -19.328 3.620 9.356 1.00 93.75 290 ILE A N 1
ATOM 2352 C CA . ILE A 1 290 ? -19.957 2.852 8.268 1.00 93.75 290 ILE A CA 1
ATOM 2353 C C . ILE A 1 290 ? -19.473 3.356 6.903 1.00 93.75 290 ILE A C 1
ATOM 2355 O O . ILE A 1 290 ? -18.971 2.545 6.130 1.00 93.75 290 ILE A O 1
ATOM 2359 N N . ASP A 1 291 ? -19.521 4.666 6.647 1.00 90.62 291 ASP A N 1
ATOM 2360 C CA . ASP A 1 291 ? -19.074 5.257 5.374 1.00 90.62 291 ASP A CA 1
ATOM 2361 C C . ASP A 1 291 ? -17.600 4.908 5.072 1.00 90.62 291 ASP A C 1
ATOM 2363 O O . ASP A 1 291 ? -17.233 4.534 3.955 1.00 90.62 291 ASP A O 1
ATOM 2367 N N . TRP A 1 292 ? -16.733 4.979 6.088 1.00 93.81 292 TRP A N 1
ATOM 2368 C CA . TRP A 1 292 ? -15.318 4.629 5.946 1.00 93.81 292 TRP A CA 1
ATOM 2369 C C . TRP A 1 292 ? -15.081 3.125 5.789 1.00 93.81 292 TRP A C 1
ATOM 2371 O O . TRP A 1 292 ? -14.162 2.737 5.062 1.00 93.81 292 TRP A O 1
ATOM 2381 N N . TYR A 1 293 ? -15.891 2.268 6.418 1.00 95.94 293 TYR A N 1
ATOM 2382 C CA . TYR A 1 293 ? -15.827 0.833 6.158 1.00 95.94 293 TYR A CA 1
ATOM 2383 C C . TYR A 1 293 ? -16.279 0.499 4.734 1.00 95.94 293 TYR A C 1
ATOM 2385 O O . TYR A 1 293 ? -15.653 -0.360 4.118 1.00 95.94 293 TYR A O 1
ATOM 2393 N N . GLU A 1 294 ? -17.311 1.161 4.198 1.00 93.00 294 GLU A N 1
ATOM 2394 C CA . GLU A 1 294 ? -17.748 0.979 2.803 1.00 93.00 294 GLU A CA 1
ATOM 2395 C C . GLU A 1 294 ? -16.608 1.325 1.845 1.00 93.00 294 GLU A C 1
ATOM 2397 O O . GLU A 1 294 ? -16.203 0.488 1.039 1.00 93.00 294 GLU A O 1
ATOM 2402 N N . LEU A 1 295 ? -15.971 2.484 2.033 1.00 90.31 295 LEU A N 1
ATOM 2403 C CA . LEU A 1 295 ? -14.814 2.877 1.230 1.00 90.31 295 LEU A CA 1
ATOM 2404 C C . LEU A 1 295 ? -13.626 1.907 1.373 1.00 90.31 295 LEU A C 1
ATOM 2406 O O . LEU A 1 295 ? -12.936 1.608 0.395 1.00 90.31 295 LEU A O 1
ATOM 2410 N N . ALA A 1 296 ? -13.349 1.422 2.587 1.00 93.12 296 ALA A N 1
ATOM 2411 C CA . ALA A 1 296 ? -12.286 0.447 2.816 1.00 93.12 296 ALA A CA 1
ATOM 2412 C C . ALA A 1 296 ? -12.588 -0.892 2.124 1.00 93.12 296 ALA A C 1
ATOM 2414 O O . ALA A 1 296 ? -11.680 -1.514 1.565 1.00 93.12 296 ALA A O 1
ATOM 2415 N N . PHE A 1 297 ? -13.847 -1.325 2.141 1.00 93.81 297 PHE A N 1
ATOM 2416 C CA . PHE A 1 297 ? -14.301 -2.546 1.490 1.00 93.81 297 PHE A CA 1
ATOM 2417 C C . PHE A 1 297 ? -14.235 -2.440 -0.038 1.00 93.81 297 PHE A C 1
ATOM 2419 O O . PHE A 1 297 ? -13.677 -3.335 -0.672 1.00 93.81 297 PHE A O 1
ATOM 2426 N N . ASP A 1 298 ? -14.656 -1.312 -0.615 1.00 90.06 298 ASP A N 1
ATOM 2427 C CA . ASP A 1 298 ? -14.523 -1.020 -2.051 1.00 90.06 298 ASP A CA 1
ATOM 2428 C C . ASP A 1 298 ? -13.056 -1.028 -2.509 1.00 90.06 298 ASP A C 1
ATOM 2430 O O . ASP A 1 298 ? -12.727 -1.429 -3.627 1.00 90.06 298 ASP A O 1
ATOM 2434 N N . LYS A 1 299 ? -12.139 -0.636 -1.616 1.00 87.75 299 LYS A N 1
ATOM 2435 C CA . LYS A 1 299 ? -10.684 -0.718 -1.816 1.00 87.75 299 LYS A CA 1
ATOM 2436 C C . LYS A 1 299 ? -10.099 -2.121 -1.577 1.00 87.75 299 LYS A C 1
ATOM 2438 O O . LYS A 1 299 ? -8.878 -2.277 -1.620 1.00 87.75 299 LYS A O 1
ATOM 2443 N N . GLY A 1 300 ? -10.936 -3.133 -1.341 1.00 90.06 300 GLY A N 1
ATOM 2444 C CA . GLY A 1 300 ? -10.550 -4.539 -1.204 1.00 90.06 300 GLY A CA 1
ATOM 2445 C C . GLY A 1 300 ? -10.235 -5.000 0.221 1.00 90.06 300 GLY A C 1
ATOM 2446 O O . GLY A 1 300 ? -9.620 -6.053 0.394 1.00 90.06 300 GLY A O 1
ATOM 2447 N N . ASN A 1 301 ? -10.612 -4.243 1.258 1.00 93.12 301 ASN A N 1
ATOM 2448 C CA . ASN A 1 301 ? -10.427 -4.682 2.640 1.00 93.12 301 ASN A CA 1
ATOM 2449 C C . ASN A 1 301 ? -11.562 -5.621 3.086 1.00 93.12 301 ASN A C 1
ATOM 2451 O O . ASN A 1 301 ? -12.645 -5.188 3.482 1.00 93.12 301 ASN A O 1
ATOM 2455 N N . ASN A 1 302 ? -11.283 -6.924 3.095 1.00 93.69 302 ASN A N 1
ATOM 2456 C CA . ASN A 1 302 ? -12.262 -7.944 3.478 1.00 93.69 302 ASN A CA 1
ATOM 2457 C C . ASN A 1 302 ? -12.661 -7.901 4.968 1.00 93.69 302 ASN A C 1
ATOM 2459 O O . ASN A 1 302 ? -13.731 -8.385 5.335 1.00 93.69 302 ASN A O 1
ATOM 2463 N N . GLU A 1 303 ? -11.831 -7.327 5.843 1.00 95.38 303 GLU A N 1
ATOM 2464 C CA . GLU A 1 303 ? -12.194 -7.114 7.250 1.00 95.38 303 GLU A CA 1
ATOM 2465 C C . GLU A 1 303 ? -13.254 -6.033 7.392 1.00 95.38 303 GLU A C 1
ATOM 2467 O O . GLU A 1 303 ? -14.210 -6.227 8.139 1.00 95.38 303 GLU A O 1
ATOM 2472 N N . ALA A 1 304 ? -13.136 -4.953 6.617 1.00 95.94 304 ALA A N 1
ATOM 2473 C CA . ALA A 1 304 ? -14.160 -3.918 6.545 1.00 95.94 304 ALA A CA 1
ATOM 2474 C C . ALA A 1 304 ? -15.499 -4.494 6.058 1.00 95.94 304 ALA A C 1
ATOM 2476 O O . ALA A 1 304 ? -16.523 -4.267 6.696 1.00 95.94 304 ALA A O 1
ATOM 2477 N N . GLY A 1 305 ? -15.482 -5.319 5.004 1.00 95.75 305 GLY A N 1
ATOM 2478 C CA . GLY A 1 305 ? -16.682 -6.004 4.504 1.00 95.75 305 GLY A CA 1
ATOM 2479 C C . GLY A 1 305 ? -17.347 -6.893 5.558 1.00 95.75 305 GLY A C 1
ATOM 2480 O O . GLY A 1 305 ? -18.561 -6.842 5.762 1.00 95.75 305 GLY A O 1
ATOM 2481 N N . TYR A 1 306 ? -16.553 -7.657 6.311 1.00 95.69 306 TYR A N 1
ATOM 2482 C CA . TYR A 1 306 ? -17.082 -8.482 7.396 1.00 95.69 306 TYR A CA 1
ATOM 2483 C C . TYR A 1 306 ? -17.679 -7.636 8.531 1.00 95.69 306 TYR A C 1
ATOM 2485 O O . TYR A 1 306 ? -18.760 -7.960 9.022 1.00 95.69 306 TYR A O 1
ATOM 2493 N N . ILE A 1 307 ? -17.019 -6.540 8.926 1.00 96.56 307 ILE A N 1
ATOM 2494 C CA . ILE A 1 307 ? -17.542 -5.606 9.934 1.00 96.56 307 ILE A CA 1
ATOM 2495 C C . ILE A 1 307 ? -18.850 -4.965 9.458 1.00 96.56 307 ILE A C 1
ATOM 2497 O O . ILE A 1 307 ? -19.818 -4.978 10.212 1.00 96.56 307 ILE A O 1
ATOM 2501 N N . LEU A 1 308 ? -18.924 -4.475 8.216 1.00 96.50 308 LEU A N 1
ATOM 2502 C CA . LEU A 1 308 ? -20.154 -3.919 7.636 1.00 96.50 308 LEU A CA 1
ATOM 2503 C C . LEU A 1 308 ? -21.309 -4.908 7.709 1.00 96.50 308 LEU A C 1
ATOM 2505 O O . LEU A 1 308 ? -22.400 -4.558 8.152 1.00 96.50 308 LEU A O 1
ATOM 2509 N N . ALA A 1 309 ? -21.064 -6.161 7.324 1.00 95.31 309 ALA A N 1
ATOM 2510 C CA . ALA A 1 309 ? -22.081 -7.197 7.390 1.00 95.31 309 ALA A CA 1
ATOM 2511 C C . ALA A 1 309 ? -22.591 -7.403 8.829 1.00 95.31 309 ALA A C 1
ATOM 2513 O O . ALA A 1 309 ? -23.787 -7.614 9.036 1.00 95.31 309 ALA A O 1
ATOM 2514 N N . MET A 1 310 ? -21.714 -7.313 9.831 1.00 94.50 310 MET A N 1
ATOM 2515 C CA . MET A 1 310 ? -22.101 -7.394 11.242 1.00 94.50 310 MET A CA 1
ATOM 2516 C C . MET A 1 310 ? -22.832 -6.142 11.739 1.00 94.50 310 MET A C 1
ATOM 2518 O O . MET A 1 310 ? -23.784 -6.285 12.500 1.00 94.50 310 MET A O 1
ATOM 2522 N N . LEU A 1 311 ? -22.439 -4.946 11.297 1.00 94.44 311 LEU A N 1
ATOM 2523 C CA . LEU A 1 311 ? -23.119 -3.692 11.637 1.00 94.44 311 LEU A CA 1
ATOM 2524 C C . LEU A 1 311 ? -24.542 -3.658 11.069 1.00 94.44 311 LEU A C 1
ATOM 2526 O O . LEU A 1 311 ? -25.479 -3.372 11.805 1.00 94.44 311 LEU A O 1
ATOM 2530 N N . TYR A 1 312 ? -24.736 -4.063 9.810 1.00 93.38 312 TYR A N 1
ATOM 2531 C CA . TYR A 1 312 ? -26.077 -4.186 9.227 1.00 93.38 312 TYR A CA 1
ATOM 2532 C C . TYR A 1 312 ? -26.943 -5.197 9.973 1.00 93.38 312 TYR A C 1
ATOM 2534 O O . TYR A 1 312 ? -28.133 -4.977 10.181 1.00 93.38 312 TYR A O 1
ATOM 2542 N N . ARG A 1 313 ? -26.332 -6.286 10.444 1.00 92.56 313 ARG A N 1
ATOM 2543 C CA . ARG A 1 313 ? -27.013 -7.276 11.277 1.00 92.56 313 ARG A CA 1
ATOM 2544 C C . ARG A 1 313 ? -27.429 -6.701 12.631 1.00 92.56 313 ARG A C 1
ATOM 2546 O O . ARG A 1 313 ? -28.532 -6.982 13.087 1.00 92.56 313 ARG A O 1
ATOM 2553 N N . GLU A 1 314 ? -26.549 -5.931 13.270 1.00 91.31 314 GLU A N 1
ATOM 2554 C CA . GLU A 1 314 ? -26.819 -5.224 14.529 1.00 91.31 314 GLU A CA 1
ATOM 2555 C C . GLU A 1 314 ? -27.972 -4.224 14.368 1.00 91.31 314 GLU A C 1
ATOM 2557 O O . GLU A 1 314 ? -28.856 -4.164 15.220 1.00 91.31 314 GLU A O 1
ATOM 2562 N N . ASP A 1 315 ? -28.013 -3.520 13.236 1.00 90.94 315 ASP A N 1
ATOM 2563 C CA . ASP A 1 315 ? -29.076 -2.574 12.885 1.00 90.94 315 ASP A CA 1
ATOM 2564 C C . ASP A 1 315 ? -30.392 -3.276 12.461 1.00 90.94 315 ASP A C 1
ATOM 2566 O O . ASP A 1 315 ? -31.414 -2.622 12.249 1.00 90.94 315 ASP A O 1
ATOM 2570 N N . GLY A 1 316 ? -30.396 -4.613 12.361 1.00 90.44 316 GLY A N 1
ATOM 2571 C CA . GLY A 1 316 ? -31.555 -5.433 11.991 1.00 90.44 316 GLY A CA 1
ATOM 2572 C C . GLY A 1 316 ? -31.779 -5.601 10.482 1.00 90.44 316 GLY A C 1
ATOM 2573 O O . GLY A 1 316 ? -32.712 -6.304 10.081 1.00 90.44 316 GLY A O 1
ATOM 2574 N N . ASP A 1 317 ? -30.918 -5.019 9.645 1.00 93.06 317 ASP A N 1
ATOM 2575 C CA . ASP A 1 317 ? -30.924 -5.165 8.188 1.00 93.06 317 ASP A CA 1
ATOM 2576 C C . ASP A 1 317 ? -30.235 -6.476 7.769 1.00 93.06 317 ASP A C 1
ATOM 2578 O O . ASP A 1 317 ? -29.083 -6.540 7.326 1.00 93.06 317 ASP A O 1
ATOM 2582 N N . MET A 1 318 ? -30.969 -7.574 7.957 1.00 91.81 318 MET A N 1
ATOM 2583 C CA . MET A 1 318 ? -30.489 -8.924 7.657 1.00 91.81 318 MET A CA 1
ATOM 2584 C C . MET A 1 318 ? -30.237 -9.151 6.162 1.00 91.81 318 MET A C 1
ATOM 2586 O O . MET A 1 318 ? -29.384 -9.965 5.806 1.00 91.81 318 MET A O 1
ATOM 2590 N N . GLU A 1 319 ? -30.971 -8.463 5.285 1.00 93.38 319 GLU A N 1
ATOM 2591 C CA . GLU A 1 319 ? -30.820 -8.616 3.836 1.00 93.38 319 GLU A CA 1
ATOM 2592 C C . GLU A 1 319 ? -29.494 -8.016 3.374 1.00 93.38 319 GLU A C 1
ATOM 2594 O O . GLU A 1 319 ? -28.678 -8.732 2.782 1.00 93.38 319 GLU A O 1
ATOM 2599 N N . LYS A 1 320 ? -29.228 -6.757 3.747 1.00 93.38 320 LYS A N 1
ATOM 2600 C CA . LYS A 1 320 ? -27.968 -6.082 3.423 1.00 93.38 320 LYS A CA 1
ATOM 2601 C C . LYS A 1 320 ? -26.780 -6.753 4.105 1.00 93.38 320 LYS A C 1
ATOM 2603 O O . LYS A 1 320 ? -25.746 -6.975 3.476 1.00 93.38 320 LYS A O 1
ATOM 2608 N N . SER A 1 321 ? -26.943 -7.184 5.359 1.00 94.31 321 SER A N 1
ATOM 2609 C CA . SER A 1 321 ? -25.942 -7.996 6.062 1.00 94.31 321 SER A CA 1
ATOM 2610 C C . SER A 1 321 ? -25.546 -9.241 5.262 1.00 94.31 321 SER A C 1
ATOM 2612 O O . SER A 1 321 ? -24.359 -9.506 5.056 1.00 94.31 321 SER A O 1
ATOM 2614 N N . ARG A 1 322 ? -26.534 -10.003 4.775 1.00 93.19 322 ARG A N 1
ATOM 2615 C CA . ARG A 1 322 ? -26.303 -11.234 4.011 1.00 93.19 322 ARG A CA 1
ATOM 2616 C C . ARG A 1 322 ? -25.623 -10.954 2.673 1.00 93.19 322 ARG A C 1
ATOM 2618 O O . ARG A 1 322 ? -24.759 -11.732 2.265 1.00 93.19 322 ARG A O 1
ATOM 2625 N N . GLU A 1 323 ? -26.027 -9.896 1.980 1.00 94.44 323 GLU A N 1
ATOM 2626 C CA . GLU A 1 323 ? -25.430 -9.493 0.706 1.00 94.44 323 GLU A CA 1
ATOM 2627 C C . GLU A 1 323 ? -23.940 -9.178 0.870 1.00 94.44 323 GLU A C 1
ATOM 2629 O O . GLU A 1 323 ? -23.099 -9.8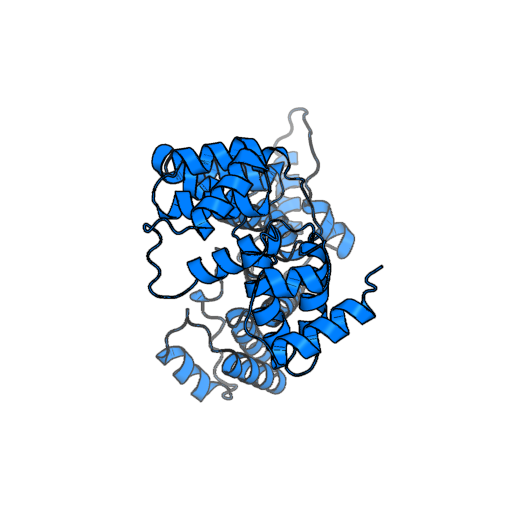17 0.230 1.00 94.44 323 GLU A O 1
ATOM 2634 N N . ILE A 1 324 ? -23.608 -8.283 1.804 1.00 94.56 324 ILE A N 1
ATOM 2635 C CA . ILE A 1 324 ? -22.223 -7.886 2.072 1.00 94.56 324 ILE A CA 1
ATOM 2636 C C . ILE A 1 324 ? -21.394 -9.073 2.572 1.00 94.56 324 ILE A C 1
ATOM 2638 O O . ILE A 1 324 ? -20.257 -9.258 2.131 1.00 94.56 324 ILE A O 1
ATOM 2642 N N . TYR A 1 325 ? -21.955 -9.935 3.430 1.00 94.19 325 TYR A N 1
ATOM 2643 C CA . TYR A 1 325 ? -21.263 -11.142 3.888 1.00 94.19 325 TYR A CA 1
ATOM 2644 C C . TYR A 1 325 ? -20.908 -12.074 2.723 1.00 94.19 325 TYR A C 1
ATOM 2646 O O . TYR A 1 325 ? -19.783 -12.571 2.644 1.00 94.19 325 TYR A O 1
ATOM 2654 N N . LYS A 1 326 ? -21.845 -12.307 1.793 1.00 93.50 326 LYS A N 1
ATOM 2655 C CA . LYS A 1 326 ? -21.605 -13.147 0.610 1.00 93.50 326 LYS A CA 1
ATOM 2656 C C . LYS A 1 326 ? -20.533 -12.552 -0.297 1.00 93.50 326 LYS A C 1
ATOM 2658 O O . LYS A 1 326 ? -19.653 -13.294 -0.728 1.00 93.50 326 LYS A O 1
ATOM 2663 N N . LEU A 1 327 ? -20.588 -11.246 -0.556 1.00 94.62 327 LEU A N 1
ATOM 2664 C CA . LEU A 1 327 ? -19.587 -10.551 -1.366 1.00 94.62 327 LEU A CA 1
ATOM 2665 C C . LEU A 1 327 ? -18.197 -10.638 -0.714 1.00 94.62 327 LEU A C 1
ATOM 2667 O O . LEU A 1 327 ? -17.232 -11.060 -1.349 1.00 94.62 327 LEU A O 1
ATOM 2671 N N . THR A 1 328 ? -18.118 -10.382 0.593 1.00 94.44 328 THR A N 1
ATOM 2672 C CA . THR A 1 328 ? -16.885 -10.543 1.380 1.00 94.44 328 THR A CA 1
ATOM 2673 C C . THR A 1 328 ? -16.360 -11.980 1.316 1.00 94.44 328 THR A C 1
ATOM 2675 O O . THR A 1 328 ? -15.166 -12.206 1.144 1.00 94.44 328 THR A O 1
ATOM 2678 N N . ALA A 1 329 ? -17.237 -12.984 1.411 1.00 92.38 329 ALA A N 1
ATOM 2679 C CA . ALA A 1 329 ? -16.838 -14.387 1.332 1.00 92.38 329 ALA A CA 1
ATOM 2680 C C . ALA A 1 329 ? -16.284 -14.775 -0.049 1.00 92.38 329 ALA A C 1
ATOM 2682 O O . ALA A 1 329 ? -15.373 -15.600 -0.115 1.00 92.38 329 ALA A O 1
ATOM 2683 N N . GLN A 1 330 ? -16.790 -14.174 -1.133 1.00 92.88 330 GLN A N 1
ATOM 2684 C CA . GLN A 1 330 ? -16.255 -14.358 -2.488 1.00 92.88 330 GLN A CA 1
ATOM 2685 C C . GLN A 1 330 ? -14.860 -13.739 -2.642 1.00 92.88 330 GLN A C 1
ATOM 2687 O O . GLN A 1 330 ? -14.004 -14.328 -3.299 1.00 92.88 330 GLN A O 1
ATOM 2692 N N . MET A 1 331 ? -14.617 -12.590 -2.005 1.00 89.75 331 MET A N 1
ATOM 2693 C CA . MET A 1 331 ? -13.311 -11.914 -1.987 1.00 89.75 331 MET A CA 1
ATOM 2694 C C . MET A 1 331 ? -12.319 -12.540 -0.989 1.00 89.75 331 MET A C 1
ATOM 2696 O O . MET A 1 331 ? -11.111 -12.326 -1.090 1.00 89.75 331 MET A O 1
ATOM 2700 N N . GLY A 1 332 ? -12.821 -13.344 -0.048 1.00 92.06 332 GLY A N 1
ATOM 2701 C CA . GLY A 1 332 ? -12.063 -14.076 0.965 1.00 92.06 332 GLY A CA 1
ATOM 2702 C C . GLY A 1 332 ? -12.283 -13.519 2.371 1.00 92.06 332 GLY A C 1
ATOM 2703 O O . GLY A 1 332 ? -11.927 -12.386 2.665 1.00 92.06 332 GLY A O 1
ATOM 2704 N N . LEU A 1 333 ? -12.827 -14.329 3.282 1.00 91.56 333 LEU A N 1
ATOM 2705 C CA . LEU A 1 333 ? -13.102 -13.897 4.659 1.00 91.56 333 LEU A CA 1
ATOM 2706 C C . LEU A 1 333 ? -11.830 -13.459 5.426 1.00 91.56 333 LEU A C 1
ATOM 2708 O O . LEU A 1 333 ? -10.733 -13.931 5.110 1.00 91.56 333 LEU A O 1
ATOM 2712 N N . PRO A 1 334 ? -11.973 -12.614 6.469 1.00 90.44 334 PRO A N 1
ATOM 2713 C CA . PRO A 1 334 ? -10.865 -12.126 7.294 1.00 90.44 334 PRO A CA 1
ATOM 2714 C C . PRO A 1 334 ? -9.917 -13.223 7.778 1.00 90.44 334 PRO A C 1
ATOM 2716 O O . PRO A 1 334 ? -10.333 -14.168 8.449 1.00 90.44 334 PRO A O 1
ATOM 2719 N N . THR A 1 335 ? -8.622 -13.066 7.506 1.00 88.94 335 THR A N 1
ATOM 2720 C CA . THR A 1 335 ? -7.580 -14.011 7.942 1.00 88.94 335 THR A CA 1
ATOM 2721 C C . THR A 1 335 ? -7.170 -13.820 9.403 1.00 88.94 335 THR A C 1
ATOM 2723 O O . THR A 1 335 ? -6.633 -14.743 10.015 1.00 88.94 335 THR A O 1
ATOM 2726 N N . SER A 1 336 ? -7.451 -12.650 9.985 1.00 88.44 336 SER A N 1
ATOM 2727 C CA . SER A 1 336 ? -7.227 -12.342 11.404 1.00 88.44 336 SER A CA 1
ATOM 2728 C C . SER A 1 336 ? -8.155 -13.122 12.346 1.00 88.44 336 SER A C 1
ATOM 2730 O O . SER A 1 336 ? -7.847 -13.303 13.533 1.00 88.44 336 SER A O 1
ATOM 2732 N N . LEU A 1 337 ? -9.281 -13.620 11.826 1.00 90.56 337 LEU A N 1
ATOM 2733 C CA . LEU A 1 337 ? -10.208 -14.485 12.544 1.00 90.56 337 LEU A CA 1
ATOM 2734 C C . LEU A 1 337 ? -9.866 -15.964 12.341 1.00 90.56 337 LEU A C 1
ATOM 2736 O O . LEU A 1 337 ? -9.393 -16.398 11.294 1.00 90.56 337 LEU A O 1
ATOM 2740 N N . SER A 1 338 ? -10.144 -16.776 13.361 1.00 91.38 338 SER A N 1
ATOM 2741 C CA . SER A 1 338 ? -9.943 -18.221 13.255 1.00 91.38 338 SER A CA 1
ATOM 2742 C C . SER A 1 338 ? -10.954 -18.848 12.288 1.00 91.38 338 SER A C 1
ATOM 2744 O O . SER A 1 338 ? -12.123 -18.458 12.251 1.00 91.38 338 SER A O 1
ATOM 2746 N N . LYS A 1 339 ? -10.550 -19.899 11.564 1.00 90.62 339 LYS A N 1
ATOM 2747 C CA . LYS A 1 339 ? -11.479 -20.672 10.718 1.00 90.62 339 LYS A CA 1
ATOM 2748 C C . LYS A 1 339 ? -12.693 -21.169 11.510 1.00 90.62 339 LYS A C 1
ATOM 2750 O O . LYS A 1 339 ? -13.809 -21.102 11.014 1.00 90.62 339 LYS A O 1
ATOM 2755 N N . LYS A 1 340 ? -12.479 -21.610 12.755 1.00 90.50 340 LYS A N 1
ATOM 2756 C CA . LYS A 1 340 ? -13.547 -22.065 13.654 1.00 90.50 340 LYS A CA 1
ATOM 2757 C C . LYS A 1 340 ? -14.568 -20.957 13.936 1.00 90.50 340 LYS A C 1
ATOM 2759 O O . LYS A 1 340 ? -15.750 -21.180 13.719 1.00 90.50 340 LYS A O 1
ATOM 2764 N N . SER A 1 341 ? -14.120 -19.762 14.333 1.00 88.31 341 SER A N 1
ATOM 2765 C CA . SER A 1 341 ? -15.021 -18.628 14.601 1.00 88.31 341 SER A CA 1
ATOM 2766 C C . SER A 1 341 ? -15.810 -18.198 13.363 1.00 88.31 341 SER A C 1
ATOM 2768 O O . SER A 1 341 ? -16.974 -17.834 13.480 1.00 88.31 341 SER A O 1
ATOM 2770 N N . LEU A 1 342 ? -15.204 -18.269 12.173 1.00 90.44 342 LEU A N 1
ATOM 2771 C CA . LEU A 1 342 ? -15.899 -17.957 10.921 1.00 90.44 342 LEU A CA 1
ATOM 2772 C C . LEU A 1 342 ? -16.982 -18.993 10.588 1.00 90.44 342 LEU A C 1
ATOM 2774 O O . LEU A 1 342 ? -18.057 -18.613 10.133 1.00 90.44 342 LEU A O 1
ATOM 2778 N N . VAL A 1 343 ? -16.719 -20.283 10.827 1.00 90.88 343 VAL A N 1
ATOM 2779 C CA . VAL A 1 343 ? -17.703 -21.362 10.625 1.00 90.88 343 VAL A CA 1
ATOM 2780 C C . VAL A 1 343 ? -18.854 -21.240 11.621 1.00 90.88 343 VAL A C 1
ATOM 2782 O O . VAL A 1 343 ? -20.007 -21.210 11.209 1.00 90.88 343 VAL A O 1
ATOM 2785 N N . GLU A 1 344 ? -18.554 -21.076 12.910 1.00 88.75 344 GLU A N 1
ATOM 2786 C CA . GLU A 1 344 ? -19.583 -20.899 13.944 1.00 88.75 344 GLU A CA 1
ATOM 2787 C C . GLU A 1 344 ? -20.477 -19.690 13.661 1.00 88.75 344 GLU A C 1
ATOM 2789 O O . GLU A 1 344 ? -21.693 -19.753 13.841 1.00 88.75 344 GLU A O 1
ATOM 2794 N N . MET A 1 345 ? -19.877 -18.589 13.202 1.00 88.88 345 MET A N 1
ATOM 2795 C CA . MET A 1 345 ? -20.623 -17.386 12.866 1.00 88.88 345 MET A CA 1
ATOM 2796 C C . MET A 1 345 ? -21.443 -17.557 11.582 1.00 88.88 345 MET A C 1
ATOM 2798 O O . MET A 1 345 ? -22.563 -17.064 11.512 1.00 88.88 345 MET A O 1
ATOM 2802 N N . LYS A 1 346 ? -20.941 -18.298 10.586 1.00 89.25 346 LYS A N 1
ATOM 2803 C CA . LYS A 1 346 ? -21.696 -18.639 9.371 1.00 89.25 346 LYS A CA 1
ATOM 2804 C C . LYS A 1 346 ? -22.970 -19.418 9.701 1.00 89.25 346 LYS A C 1
ATOM 2806 O O . LYS A 1 346 ? -24.031 -19.083 9.182 1.00 89.25 346 LYS A O 1
ATOM 2811 N N . ASP A 1 347 ? -22.874 -20.419 10.572 1.00 88.56 347 ASP A N 1
ATOM 2812 C CA . ASP A 1 347 ? -24.010 -21.276 10.936 1.00 88.56 347 ASP A CA 1
ATOM 2813 C C . ASP A 1 347 ? -25.090 -20.507 11.714 1.00 88.56 347 ASP A C 1
ATOM 2815 O O . ASP A 1 347 ? -26.274 -20.827 11.633 1.00 88.56 347 ASP A O 1
ATOM 2819 N N . LYS A 1 348 ? -24.684 -19.458 12.438 1.00 89.19 348 LYS A N 1
ATOM 2820 C CA . LYS A 1 348 ? -25.560 -18.606 13.256 1.00 89.19 348 LYS A CA 1
ATOM 2821 C C . LYS A 1 348 ? -25.891 -17.263 12.604 1.00 89.19 348 LYS A C 1
ATOM 2823 O O . LYS A 1 348 ? -26.516 -16.418 13.246 1.00 89.19 348 LYS A O 1
ATOM 2828 N N . TRP A 1 349 ? -25.487 -17.037 11.350 1.00 87.19 349 TRP A N 1
ATOM 2829 C CA . TRP A 1 349 ? -25.575 -15.710 10.732 1.00 87.19 349 TRP A CA 1
ATOM 2830 C C . TRP A 1 349 ? -27.018 -15.193 10.699 1.00 87.19 349 TRP A C 1
ATOM 2832 O O . TRP A 1 349 ? -27.272 -14.037 11.027 1.00 87.19 349 TRP A O 1
ATOM 2842 N N . GLU A 1 350 ? -27.963 -16.086 10.401 1.00 85.00 350 GLU A N 1
ATOM 2843 C CA . GLU A 1 350 ? -29.400 -15.805 10.276 1.00 85.00 350 GLU A CA 1
ATOM 2844 C C . GLU A 1 350 ? -30.161 -15.799 11.612 1.00 85.00 350 GLU A C 1
ATOM 2846 O O . GLU A 1 350 ? -31.332 -15.417 11.663 1.00 85.00 350 GLU A O 1
ATOM 2851 N N . ASP A 1 351 ? -29.520 -16.214 12.707 1.00 87.62 351 ASP A N 1
ATOM 2852 C CA . ASP A 1 351 ? -30.163 -16.298 14.015 1.00 87.62 351 ASP A CA 1
ATOM 2853 C C . ASP A 1 351 ? -30.248 -14.919 14.681 1.00 87.62 351 ASP A C 1
ATOM 2855 O O . ASP A 1 351 ? -29.315 -14.471 15.345 1.00 87.62 351 ASP A O 1
ATOM 2859 N N . ARG A 1 352 ? -31.400 -14.254 14.552 1.00 83.38 352 ARG A N 1
ATOM 2860 C CA . ARG A 1 352 ? -31.650 -12.919 15.128 1.00 83.38 352 ARG A CA 1
ATOM 2861 C C . ARG A 1 352 ? -31.501 -12.848 16.653 1.00 83.38 352 ARG A C 1
ATOM 2863 O O . ARG A 1 352 ? -31.374 -11.750 17.183 1.00 83.38 352 ARG A O 1
ATOM 2870 N N . THR A 1 353 ? -31.531 -13.978 17.362 1.00 84.31 353 THR A N 1
ATOM 2871 C CA . THR A 1 353 ? -31.394 -14.006 18.828 1.00 84.31 353 THR A CA 1
ATOM 2872 C C . THR A 1 353 ? -29.942 -13.887 19.284 1.00 84.31 353 THR A C 1
ATOM 2874 O O . THR A 1 353 ? -29.666 -13.436 20.395 1.00 84.31 353 THR A O 1
ATOM 2877 N N . VAL A 1 354 ? -28.998 -14.250 18.416 1.00 83.81 354 VAL A N 1
ATOM 2878 C CA . VAL A 1 354 ? -27.566 -14.152 18.690 1.00 83.81 354 VAL A CA 1
ATOM 2879 C C . VAL A 1 354 ? -27.107 -12.749 18.315 1.00 83.81 354 VAL A C 1
ATOM 2881 O O . VAL A 1 354 ? -27.263 -12.355 17.168 1.00 83.81 354 VAL A O 1
ATOM 2884 N N . ASN A 1 355 ? -26.498 -11.993 19.228 1.00 80.50 355 ASN A N 1
ATOM 2885 C CA . ASN A 1 355 ? -25.755 -10.776 18.886 1.00 80.50 355 ASN A CA 1
ATOM 2886 C C . ASN A 1 355 ? -24.298 -10.938 19.340 1.00 80.50 355 ASN A C 1
ATOM 2888 O O . ASN A 1 355 ? -24.007 -10.756 20.520 1.00 80.50 355 ASN A O 1
ATOM 2892 N N . PRO A 1 356 ? -23.385 -11.334 18.440 1.00 79.44 356 PRO A N 1
ATOM 2893 C CA . PRO A 1 356 ? -22.011 -11.639 18.824 1.00 79.44 356 PRO A CA 1
ATOM 2894 C C . PRO A 1 356 ? -21.161 -10.386 19.081 1.00 79.44 356 PRO A C 1
ATOM 2896 O O . PRO A 1 356 ? -20.072 -10.518 19.636 1.00 79.44 356 PRO A O 1
ATOM 2899 N N . GLY A 1 357 ? -21.634 -9.193 18.691 1.00 84.69 357 GLY A N 1
ATOM 2900 C CA . GLY A 1 357 ? -20.830 -7.969 18.691 1.00 84.69 357 GLY A CA 1
ATOM 2901 C C . GLY A 1 357 ? -19.631 -8.045 17.737 1.00 84.69 357 GLY A C 1
ATOM 2902 O O . GLY A 1 357 ? -19.319 -9.097 17.178 1.00 84.69 357 GLY A O 1
ATOM 2903 N N . LEU A 1 358 ? -18.941 -6.923 17.523 1.00 90.31 358 LEU A N 1
ATOM 2904 C CA . LEU A 1 358 ? -17.752 -6.911 16.668 1.00 90.31 358 LEU A CA 1
ATOM 2905 C C . LEU A 1 358 ? -16.547 -7.571 17.369 1.00 90.31 358 LEU A C 1
ATOM 2907 O O . LEU A 1 358 ? -16.227 -7.209 18.503 1.00 90.31 358 LEU A O 1
ATOM 2911 N N . PRO A 1 359 ? -15.830 -8.503 16.709 1.00 90.88 359 PRO A N 1
ATOM 2912 C CA . PRO A 1 359 ? -14.635 -9.115 17.277 1.00 90.88 359 PRO A CA 1
ATOM 2913 C C . PRO A 1 359 ? -13.537 -8.070 17.558 1.00 90.88 359 PRO A C 1
ATOM 2915 O O . PRO A 1 359 ? -13.125 -7.377 16.626 1.00 90.88 359 PRO A O 1
ATOM 2918 N N . PRO A 1 360 ? -12.951 -8.012 18.772 1.00 90.38 360 PRO A N 1
ATOM 2919 C CA . PRO A 1 360 ? -11.925 -7.017 19.109 1.00 90.38 360 PRO A CA 1
ATOM 2920 C C . PRO A 1 360 ? -10.700 -7.027 18.184 1.00 90.38 360 PRO A C 1
ATOM 2922 O O . PRO A 1 360 ? -10.121 -5.982 17.909 1.00 90.38 360 PRO A O 1
ATOM 2925 N N . LYS A 1 361 ? -10.334 -8.197 17.639 1.00 91.19 361 LYS A N 1
ATOM 2926 C CA . LYS A 1 361 ? -9.227 -8.342 16.671 1.00 91.19 361 LYS A CA 1
ATOM 2927 C C . LYS A 1 361 ? -9.433 -7.548 15.377 1.00 91.19 361 LYS A C 1
ATOM 2929 O O . LYS A 1 361 ? -8.458 -7.224 14.701 1.00 91.19 361 LYS A O 1
ATOM 2934 N N . LEU A 1 362 ? -10.688 -7.266 15.030 1.00 92.69 362 LEU A N 1
ATOM 2935 C CA . LEU A 1 362 ? -11.044 -6.482 13.854 1.00 92.69 362 LEU A CA 1
ATOM 2936 C C . LEU A 1 362 ? -11.071 -4.974 14.137 1.00 92.69 362 LEU A C 1
ATOM 2938 O O . LEU A 1 362 ? -10.984 -4.201 13.196 1.00 92.69 362 LEU A O 1
ATOM 2942 N N . LEU A 1 363 ? -11.110 -4.551 15.406 1.00 93.69 363 LEU A N 1
ATOM 2943 C CA . LEU A 1 363 ? -11.222 -3.146 15.828 1.00 93.69 363 LEU A CA 1
ATOM 2944 C C . LEU A 1 363 ? -9.863 -2.475 16.101 1.00 93.69 363 LEU A C 1
ATOM 2946 O O . LEU A 1 363 ? -9.743 -1.557 16.923 1.00 93.69 363 LEU A O 1
ATOM 2950 N N . ARG A 1 364 ? -8.806 -2.950 15.438 1.00 93.19 364 ARG A N 1
ATOM 2951 C CA . ARG A 1 364 ? -7.451 -2.414 15.611 1.00 93.19 364 ARG A CA 1
ATOM 2952 C C . ARG A 1 364 ? -7.295 -1.059 14.923 1.00 93.19 364 ARG A C 1
ATOM 2954 O O . ARG A 1 364 ? -7.797 -0.844 13.824 1.00 93.19 364 ARG A O 1
ATOM 2961 N N . ILE A 1 365 ? -6.575 -0.162 15.578 1.00 90.06 365 ILE A N 1
ATOM 2962 C CA . ILE A 1 365 ? -6.219 1.161 15.043 1.00 90.06 365 ILE A CA 1
ATOM 2963 C C . ILE A 1 365 ? -4.728 1.238 14.675 1.00 90.06 365 ILE A C 1
ATOM 2965 O O . ILE A 1 365 ? -4.241 2.320 14.355 1.00 90.06 365 ILE A O 1
ATOM 2969 N N . SER A 1 366 ? -4.038 0.091 14.719 1.00 84.94 366 SER A N 1
ATOM 2970 C CA . SER A 1 366 ? -2.643 -0.143 14.348 1.00 84.94 366 SER A CA 1
ATOM 2971 C C . SER A 1 366 ? -2.497 -1.376 13.462 1.00 84.94 366 SER A C 1
ATOM 2973 O O . SER A 1 366 ? -3.336 -2.304 13.582 1.00 84.94 366 SER A O 1
#

Foldseek 3Di:
DQDLVQLLVLLVVDLVPHAQAQVSCVVSDVPLLVSLVSLVVQCPDDVSVSSNVSSLRNSLNNVPPVSLLVVVLVQVPDPPDDLVDDDPSLVSLVCCCPVVVPLLSLQSNLVSCLVVVVLVVSLVSLVPRPPVPQAQDLDQDDCVPHSCNVVSGDDSLVSNLSSCCVPCNPNSNLVSLCCCCPPRVALVSLLVNLVVLVVDPDLCSLVSNLLSLVSSVSSPNLVSLLLNLLSLLCVLVVVDPFPVRSVVVVVVVVVVPPDDDDDDDDDPSCVVCVPPVDGDDSVNSNVSSLVSLVSSVVVLPLLSLQVNLLVCLVVVNLVVSVVSPVVSVVSPHDPLDDPVVVVVCVVCVPPSVDNPPDDVSSSDSD

pLDDT: mean 86.24, std 13.36, range [27.64, 96.94]

InterPro domains:
  IPR011990 Tetratricopeptide-like helical domain superfamily [G3DSA:1.25.40.10] (31-350)

Organism: NCBI:txid2972120

Sequence (366 aa):
MATFASVGEQLIKLSHSQLPSASIVRSISVDVDAIYRIALVLGEIHNGIYIVQWALTSCAKANSRRALVDLMTRYMDSKNVDIFRNTEYMARVKDLAIKDEYPHAIILYAKLLIWRGEHEQAARLLEQKILPYLQPTRVRPAFWEDILLVDRFDSPWRMYAVAVEKEQGLEGIQSTTRRAALEFHDPVAMTDYAITLLETESPNKYEVYEAFVASAAFSGHSPACFYLANFYYRTSQGEFLTEAERHSKKRENANAARSVWLRPFESISNWVYTVFNQPMDHKTYRKLAIDWYELAFDKGNNEAGYILAMLYREDGDMEKSREIYKLTAQMGLPTSLSKKSLVEMKDKWEDRTVNPGLPPKLLRIS

Secondary structure (DSSP, 8-state):
---HHHHHHHHHHHHHHS---HHHHHHH-S-HHHHHHHHHHGGGSTTHHHHHHHHHHHHHHTT-HHHHHHHHHHHHTSTT--SSS--HHHHHHHHHHHTS--HHHHHHHHHHHHHTT-HHHHHHHHHHHTGGG----SSPPPTTT-TTTTTTS--HHHHHHHHHHHHHHHHHHHHHHHHHHHHS--HHHHHHHHHHHHTS--TTHHHHHHHHHHHHHHTT-HHHHHHHHHHHHHHHTTSS--HHHHHHHHHHHHHHT----------TTHHHHHHH-SPPPHHHHHHHHHHHHHHHHHTT-HHHHHHHHHHHHHTT-HHHHHHHHHHHHHH---TTS-HHHHHHHHHTTT-TT------GGG----